Protein AF-A0A101WMV1-F1 (afdb_monomer_lite)

Structure (mmCIF, N/CA/C/O backbone):
data_AF-A0A101WMV1-F1
#
_entry.id   AF-A0A101WMV1-F1
#
loop_
_atom_site.group_PDB
_atom_site.id
_atom_site.type_symbol
_atom_site.label_atom_id
_atom_site.label_alt_id
_atom_site.label_comp_id
_atom_site.label_asym_id
_atom_site.label_entity_id
_atom_site.label_seq_id
_atom_site.pdbx_PDB_ins_code
_atom_site.Cartn_x
_atom_site.Cartn_y
_atom_site.Cartn_z
_atom_site.occupancy
_atom_site.B_iso_or_equiv
_atom_site.auth_seq_id
_atom_site.auth_comp_id
_atom_site.auth_asym_id
_atom_site.auth_atom_id
_atom_site.pdbx_PDB_model_num
ATOM 1 N N . MET A 1 1 ? -52.774 -0.010 10.486 1.00 45.09 1 MET A N 1
ATOM 2 C CA . MET A 1 1 ? -52.275 -1.028 9.534 1.00 45.09 1 MET A CA 1
ATOM 3 C C . MET A 1 1 ? -51.231 -0.374 8.634 1.00 45.09 1 MET A C 1
ATOM 5 O O . MET A 1 1 ? -51.584 0.605 7.989 1.00 45.09 1 MET A O 1
ATOM 9 N N . PRO A 1 2 ? -49.962 -0.818 8.617 1.00 47.19 2 PRO A N 1
ATOM 10 C CA . PRO A 1 2 ? -48.960 -0.244 7.721 1.00 47.19 2 PRO A CA 1
ATOM 11 C C . PRO A 1 2 ? -49.225 -0.700 6.278 1.00 47.19 2 PRO A C 1
ATOM 13 O O . PRO A 1 2 ? -49.372 -1.894 6.010 1.00 47.19 2 PRO A O 1
ATOM 16 N N . SER A 1 3 ? -49.326 0.256 5.355 1.00 52.97 3 SER A N 1
ATOM 17 C CA . SER A 1 3 ? -49.536 0.006 3.930 1.00 52.97 3 SER A CA 1
ATOM 18 C C . SER A 1 3 ? -48.335 -0.742 3.340 1.00 52.97 3 SER A C 1
ATOM 20 O O . SER A 1 3 ? -47.180 -0.354 3.524 1.00 52.97 3 SER A O 1
ATOM 22 N N . LYS A 1 4 ? -48.596 -1.855 2.642 1.00 47.66 4 LYS A N 1
ATOM 23 C CA . LYS A 1 4 ? -47.547 -2.610 1.943 1.00 47.66 4 LYS A CA 1
ATOM 24 C C . LYS A 1 4 ? -46.904 -1.697 0.888 1.00 47.66 4 LYS A C 1
ATOM 26 O O . LYS A 1 4 ? -47.627 -1.170 0.043 1.00 47.66 4 LYS A O 1
ATOM 31 N N . PRO A 1 5 ? -45.573 -1.515 0.891 1.00 52.09 5 PRO A N 1
ATOM 32 C CA . PRO A 1 5 ? -44.914 -0.699 -0.115 1.00 52.09 5 PRO A CA 1
ATOM 33 C C . PRO A 1 5 ? -45.089 -1.338 -1.497 1.00 52.09 5 PRO A C 1
ATOM 35 O O . PRO A 1 5 ? -44.806 -2.521 -1.699 1.00 52.09 5 PRO A O 1
ATOM 38 N N . VAL A 1 6 ? -45.563 -0.535 -2.450 1.00 54.22 6 VAL A N 1
ATOM 39 C CA . VAL A 1 6 ? -45.785 -0.910 -3.850 1.00 54.22 6 VAL A CA 1
ATOM 40 C C . VAL A 1 6 ? -44.442 -1.292 -4.487 1.00 54.22 6 VAL A C 1
ATOM 42 O O . VAL A 1 6 ? -43.660 -0.445 -4.911 1.00 54.22 6 VAL A O 1
ATOM 45 N N . MET A 1 7 ? -44.145 -2.594 -4.534 1.00 50.91 7 MET A N 1
ATOM 46 C CA . MET A 1 7 ? -42.913 -3.154 -5.115 1.00 50.91 7 MET A CA 1
ATOM 47 C C . MET A 1 7 ? -42.942 -3.284 -6.654 1.00 50.91 7 MET A C 1
ATOM 49 O O . MET A 1 7 ? -41.950 -3.717 -7.241 1.00 50.91 7 MET A O 1
ATOM 53 N N . GLY A 1 8 ? -44.044 -2.914 -7.318 1.00 52.69 8 GLY A N 1
ATOM 54 C CA . GLY A 1 8 ? -44.287 -3.207 -8.741 1.00 52.69 8 GLY A CA 1
ATOM 55 C C . GLY A 1 8 ? -43.374 -2.469 -9.729 1.00 52.69 8 GLY A C 1
ATOM 56 O O . GLY A 1 8 ? -42.767 -3.096 -10.594 1.00 52.69 8 GLY A O 1
ATOM 57 N N . ASN A 1 9 ? -43.187 -1.156 -9.569 1.00 55.81 9 ASN A N 1
ATOM 58 C CA . ASN A 1 9 ? -42.537 -0.344 -10.612 1.00 55.81 9 ASN A CA 1
ATOM 59 C C . ASN A 1 9 ? -41.015 -0.523 -10.690 1.00 55.81 9 ASN A C 1
ATOM 61 O O . ASN A 1 9 ? -40.421 -0.346 -11.751 1.00 55.81 9 ASN A O 1
ATOM 65 N N . LYS A 1 10 ? -40.362 -0.937 -9.596 1.00 53.53 10 LYS A N 1
ATOM 66 C CA . LYS A 1 10 ? -38.899 -1.103 -9.581 1.00 53.53 10 LYS A CA 1
ATOM 67 C C . LYS A 1 10 ? -38.428 -2.265 -10.451 1.00 53.53 10 LYS A C 1
ATOM 69 O O . LYS A 1 10 ? -37.385 -2.152 -11.080 1.00 53.53 10 LYS A O 1
ATOM 74 N N . LYS A 1 11 ? -39.182 -3.368 -10.512 1.00 53.91 11 LYS A N 1
ATOM 75 C CA . LYS A 1 11 ? -38.803 -4.525 -11.339 1.00 53.91 11 LYS A CA 1
ATOM 76 C C . LYS A 1 11 ? -38.927 -4.216 -12.830 1.00 53.91 11 LYS A C 1
ATOM 78 O O . LYS A 1 11 ? -38.038 -4.579 -13.587 1.00 53.91 11 LYS A O 1
ATOM 83 N N . ILE A 1 12 ? -39.977 -3.500 -13.228 1.00 59.66 12 ILE A N 1
ATOM 84 C CA . ILE A 1 12 ? -40.229 -3.139 -14.631 1.00 59.66 12 ILE A CA 1
ATOM 85 C C . ILE A 1 12 ? -39.132 -2.205 -15.159 1.00 59.66 12 ILE A C 1
ATOM 87 O O . ILE A 1 12 ? -38.577 -2.455 -16.224 1.00 59.66 12 ILE A O 1
ATOM 91 N N . ILE A 1 13 ? -38.738 -1.196 -14.375 1.00 60.53 13 ILE A N 1
ATOM 92 C CA . ILE A 1 13 ? -37.642 -0.283 -14.739 1.00 60.53 13 ILE A CA 1
ATOM 93 C C . ILE A 1 13 ? -36.317 -1.044 -14.903 1.00 60.53 13 ILE A C 1
ATOM 95 O O . ILE A 1 13 ? -35.573 -0.779 -15.843 1.00 60.53 13 ILE A O 1
ATOM 99 N N . ILE A 1 14 ? -36.043 -2.028 -14.037 1.00 54.09 14 ILE A N 1
ATOM 100 C CA . ILE A 1 14 ? -34.845 -2.874 -14.138 1.00 54.09 14 ILE A CA 1
ATOM 101 C C . ILE A 1 14 ? -34.850 -3.682 -15.444 1.00 54.09 14 ILE A C 1
ATOM 103 O O . ILE A 1 14 ? -33.835 -3.714 -16.133 1.00 54.09 14 ILE A O 1
ATOM 107 N N . TYR A 1 15 ? -35.978 -4.294 -15.815 1.00 55.41 15 TYR A N 1
ATOM 108 C CA . TYR A 1 15 ? -36.079 -5.066 -17.059 1.00 55.41 15 TYR A CA 1
ATOM 109 C C . TYR A 1 15 ? -35.917 -4.197 -18.312 1.00 55.41 15 TYR A C 1
ATOM 111 O O . TYR A 1 15 ? -35.200 -4.590 -19.229 1.00 55.41 15 TYR A O 1
ATOM 119 N N . ILE A 1 16 ? -36.509 -3.000 -18.331 1.00 59.03 16 ILE A N 1
ATOM 120 C CA . ILE A 1 16 ? -36.358 -2.051 -19.446 1.00 59.03 16 ILE A CA 1
ATOM 121 C C . ILE A 1 16 ? -34.890 -1.621 -19.601 1.00 59.03 16 ILE A C 1
ATOM 123 O O . ILE A 1 16 ? -34.370 -1.576 -20.714 1.00 59.03 16 ILE A O 1
ATOM 127 N N . LEU A 1 17 ? -34.193 -1.377 -18.488 1.00 54.09 17 LEU A N 1
ATOM 128 C CA . LEU A 1 17 ? -32.764 -1.062 -18.493 1.00 54.09 17 LEU A CA 1
ATOM 129 C C . LEU A 1 17 ? -31.910 -2.223 -19.014 1.00 54.09 17 LEU A C 1
ATOM 131 O O . LEU A 1 17 ? -31.046 -1.993 -19.854 1.00 54.09 17 LEU A O 1
ATOM 135 N N . TYR A 1 18 ? -32.171 -3.464 -18.589 1.00 55.03 18 TYR A N 1
ATOM 136 C CA . TYR A 1 18 ? -31.467 -4.642 -19.119 1.00 55.03 18 TYR A CA 1
ATOM 137 C C . TYR A 1 18 ? -31.615 -4.774 -20.637 1.00 55.03 18 TYR A C 1
ATOM 139 O O . TYR A 1 18 ? -30.631 -5.057 -21.323 1.00 55.03 18 TYR A O 1
ATOM 147 N N . ILE A 1 19 ? -32.817 -4.535 -21.166 1.00 57.59 19 ILE A N 1
ATOM 148 C CA . ILE A 1 19 ? -33.083 -4.580 -22.608 1.00 57.59 19 ILE A CA 1
ATOM 149 C C . ILE A 1 19 ? -32.301 -3.476 -23.330 1.00 57.59 19 ILE A C 1
ATOM 151 O O . ILE A 1 19 ? -31.592 -3.767 -24.290 1.00 57.59 19 ILE A O 1
ATOM 155 N N . LEU A 1 20 ? -32.343 -2.236 -22.834 1.00 54.56 20 LEU A N 1
ATOM 156 C CA . LEU A 1 20 ? -31.611 -1.111 -23.429 1.00 54.56 20 LEU A CA 1
ATOM 157 C C . LEU A 1 20 ? -30.094 -1.320 -23.427 1.00 54.56 20 LEU A C 1
ATOM 159 O O . LEU A 1 20 ? -29.442 -1.050 -24.429 1.00 54.56 20 LEU A O 1
ATOM 163 N N . ILE A 1 21 ? -29.535 -1.838 -22.332 1.00 56.84 21 ILE A N 1
ATOM 164 C CA . ILE A 1 21 ? -28.104 -2.145 -22.215 1.00 56.84 21 ILE A CA 1
ATOM 165 C C . ILE A 1 21 ? -27.708 -3.254 -23.189 1.00 56.84 21 ILE A C 1
ATOM 167 O O . ILE A 1 21 ? -26.677 -3.152 -23.845 1.00 56.84 21 ILE A O 1
ATOM 171 N N . SER A 1 22 ? -28.537 -4.291 -23.312 1.00 53.09 22 SER A N 1
ATOM 172 C CA . SER A 1 22 ? -28.287 -5.397 -24.242 1.00 53.09 22 SER A CA 1
ATOM 173 C C . SER A 1 22 ? -28.305 -4.914 -25.695 1.00 53.09 22 SER A C 1
ATOM 175 O O . SER A 1 22 ? -27.435 -5.286 -26.477 1.00 53.09 22 SER A O 1
ATOM 177 N N . ILE A 1 23 ? -29.237 -4.018 -26.039 1.00 57.69 23 ILE A N 1
ATOM 178 C CA . ILE A 1 23 ? -29.299 -3.375 -27.359 1.00 57.69 23 ILE A CA 1
ATOM 179 C C . ILE A 1 23 ? -28.061 -2.503 -27.596 1.00 57.69 23 ILE A C 1
ATOM 181 O O . ILE A 1 23 ? -27.445 -2.605 -28.653 1.00 57.69 23 ILE A O 1
ATOM 185 N N . LEU A 1 24 ? -27.643 -1.698 -26.614 1.00 55.44 24 LEU A N 1
ATOM 186 C CA . LEU A 1 24 ? -26.433 -0.874 -26.708 1.00 55.44 24 LEU A CA 1
ATOM 187 C C . LEU A 1 24 ? -25.175 -1.728 -26.902 1.00 55.44 24 LEU A C 1
ATOM 189 O O . LEU A 1 24 ? -24.323 -1.369 -27.704 1.00 55.44 24 LEU A O 1
ATOM 193 N N . ILE A 1 25 ? -25.087 -2.879 -26.231 1.00 53.91 25 ILE A N 1
ATOM 194 C CA . ILE A 1 25 ? -24.000 -3.851 -26.391 1.00 53.91 25 ILE A CA 1
ATOM 195 C C . ILE A 1 25 ? -23.979 -4.442 -27.807 1.00 53.91 25 ILE A C 1
ATOM 197 O O . ILE A 1 25 ? -22.911 -4.568 -28.405 1.00 53.91 25 ILE A O 1
ATOM 201 N N . ILE A 1 26 ? -25.145 -4.792 -28.358 1.00 58.47 26 ILE A N 1
ATOM 202 C CA . ILE A 1 26 ? -25.265 -5.331 -29.720 1.00 58.47 26 ILE A CA 1
ATOM 203 C C . ILE A 1 26 ? -24.870 -4.269 -30.753 1.00 58.47 26 ILE A C 1
ATOM 205 O O . ILE A 1 26 ? -24.041 -4.538 -31.619 1.00 58.47 26 ILE A O 1
ATOM 209 N N . VAL A 1 27 ? -25.401 -3.050 -30.632 1.00 57.12 27 VAL A N 1
ATOM 210 C CA . VAL A 1 27 ? -25.093 -1.935 -31.541 1.00 57.12 27 VAL A CA 1
ATOM 211 C C . VAL A 1 27 ? -23.613 -1.556 -31.456 1.00 57.12 27 VAL A C 1
ATOM 213 O O . VAL A 1 27 ? -22.972 -1.356 -32.482 1.00 57.12 27 VAL A O 1
ATOM 216 N N . PHE A 1 28 ? -23.036 -1.521 -30.255 1.00 56.44 28 PHE A N 1
ATOM 217 C CA . PHE A 1 28 ? -21.622 -1.206 -30.068 1.00 56.44 28 PHE A CA 1
ATOM 218 C C . PHE A 1 28 ? -20.707 -2.277 -30.679 1.00 56.44 28 PHE A C 1
ATOM 220 O O . PHE A 1 28 ? -19.748 -1.929 -31.359 1.00 56.44 28 PHE A O 1
ATOM 227 N N . ASN A 1 29 ? -21.023 -3.569 -30.519 1.00 53.81 29 ASN A N 1
ATOM 228 C CA . ASN A 1 29 ? -20.285 -4.643 -31.194 1.00 53.81 29 ASN A CA 1
ATOM 229 C C . ASN A 1 29 ? -20.382 -4.544 -32.720 1.00 53.81 29 ASN A C 1
ATOM 231 O O . ASN A 1 29 ? -19.381 -4.737 -33.397 1.00 53.81 29 ASN A O 1
ATOM 235 N N . LEU A 1 30 ? -21.551 -4.202 -33.267 1.00 59.44 30 LEU A N 1
ATOM 236 C CA . LEU A 1 30 ? -21.727 -4.046 -34.714 1.00 59.44 30 LEU A CA 1
ATOM 237 C C . LEU A 1 30 ? -20.943 -2.853 -35.284 1.00 59.44 30 LEU A C 1
ATOM 239 O O . LEU A 1 30 ? -20.452 -2.930 -36.405 1.00 59.44 30 LEU A O 1
ATOM 243 N N . VAL A 1 31 ? -20.806 -1.767 -34.519 1.00 56.69 31 VAL A N 1
ATOM 244 C CA . VAL A 1 31 ? -20.131 -0.535 -34.967 1.00 56.69 31 VAL A CA 1
ATOM 245 C C . VAL A 1 31 ? -18.618 -0.572 -34.717 1.00 56.69 31 VAL A C 1
ATOM 247 O O . VAL A 1 31 ? -17.850 -0.035 -35.511 1.00 56.69 31 VAL A O 1
ATOM 250 N N . PHE A 1 32 ? -18.169 -1.219 -33.639 1.00 54.34 32 PHE A N 1
ATOM 251 C CA . PHE A 1 32 ? -16.784 -1.151 -33.162 1.00 54.34 32 PHE A CA 1
ATOM 252 C C . PHE A 1 32 ? -16.019 -2.481 -33.216 1.00 54.34 32 PHE A C 1
ATOM 254 O O . PHE A 1 32 ? -14.898 -2.545 -32.712 1.00 54.34 32 PHE A O 1
ATOM 261 N N . ALA A 1 33 ? -16.561 -3.519 -33.870 1.00 53.91 33 ALA A N 1
ATOM 262 C CA . ALA A 1 33 ? -15.885 -4.809 -34.083 1.00 53.91 33 ALA A CA 1
ATOM 263 C C . ALA A 1 33 ? -14.481 -4.688 -34.710 1.00 53.91 33 ALA A C 1
ATOM 265 O O . ALA A 1 33 ? -13.644 -5.561 -34.505 1.00 53.91 33 ALA A O 1
ATOM 266 N N . ASN A 1 34 ? -14.214 -3.597 -35.435 1.00 57.38 34 ASN A N 1
ATOM 267 C CA . ASN A 1 34 ? -12.942 -3.363 -36.119 1.00 57.38 34 ASN A CA 1
ATOM 268 C C . ASN A 1 34 ? -11.943 -2.508 -35.320 1.00 57.38 34 ASN A C 1
ATOM 270 O O . ASN A 1 34 ? -10.843 -2.263 -35.810 1.00 57.38 34 ASN A O 1
ATOM 274 N N . ILE A 1 35 ? -12.288 -2.035 -34.114 1.00 56.12 35 ILE A N 1
ATOM 275 C CA . ILE A 1 35 ? -11.338 -1.307 -33.262 1.00 56.12 35 ILE A CA 1
ATOM 276 C C . ILE A 1 35 ? -10.563 -2.320 -32.407 1.00 56.12 35 ILE A C 1
ATOM 278 O O . ILE A 1 35 ? -11.184 -3.028 -31.604 1.00 56.12 35 ILE A O 1
ATOM 282 N N . PRO A 1 36 ? -9.218 -2.374 -32.505 1.00 51.41 36 PRO A N 1
ATOM 283 C CA . PRO A 1 36 ? -8.403 -3.152 -31.579 1.00 51.41 36 PRO A CA 1
ATOM 284 C C . PRO A 1 36 ? -8.750 -2.743 -30.141 1.00 51.41 36 PRO A C 1
ATOM 286 O O . PRO A 1 36 ? -8.659 -1.566 -29.798 1.00 51.41 36 PRO A O 1
ATOM 289 N N . ASN A 1 37 ? -9.163 -3.704 -29.307 1.00 55.28 37 ASN A N 1
ATOM 290 C CA . ASN A 1 37 ? -9.632 -3.521 -27.919 1.00 55.28 37 ASN A CA 1
ATOM 291 C C . ASN A 1 37 ? -11.088 -3.037 -27.715 1.00 55.28 37 ASN A C 1
ATOM 293 O O . ASN A 1 37 ? -11.470 -2.747 -26.577 1.00 55.28 37 ASN A O 1
ATOM 297 N N . GLY A 1 38 ? -11.944 -3.010 -28.746 1.00 54.78 38 GLY A N 1
ATOM 298 C CA . GLY A 1 38 ? -13.366 -2.634 -28.609 1.00 54.78 38 GLY A CA 1
ATOM 299 C C . GLY A 1 38 ? -14.151 -3.470 -27.580 1.00 54.78 38 GLY A C 1
ATOM 300 O O . GLY A 1 38 ? -15.033 -2.957 -26.889 1.00 54.78 38 GLY A O 1
ATOM 301 N N . TYR A 1 39 ? -13.761 -4.733 -27.383 1.00 55.31 39 TYR A N 1
ATOM 302 C CA . TYR A 1 39 ? -14.328 -5.634 -26.373 1.00 55.31 39 TYR A CA 1
ATOM 303 C C . TYR A 1 39 ? -14.012 -5.214 -24.926 1.00 55.31 39 TYR A C 1
ATOM 305 O O . TYR A 1 39 ? -14.819 -5.468 -24.034 1.00 55.31 39 TYR A O 1
ATOM 313 N N . ILE A 1 40 ? -12.884 -4.535 -24.673 1.00 53.97 40 ILE A N 1
ATOM 314 C CA . ILE A 1 40 ? -12.537 -4.015 -23.338 1.00 53.97 40 ILE A CA 1
ATOM 315 C C . ILE A 1 40 ? -13.450 -2.838 -22.997 1.00 53.97 40 ILE A C 1
ATOM 317 O O . ILE A 1 40 ? -14.006 -2.785 -21.903 1.00 53.97 40 ILE A O 1
ATOM 321 N N . LEU A 1 41 ? -13.674 -1.932 -23.953 1.00 55.28 41 LEU A N 1
ATOM 322 C CA . LEU A 1 41 ? -14.599 -0.811 -23.792 1.00 55.28 41 LEU A CA 1
ATOM 323 C C . LEU A 1 41 ? -16.044 -1.299 -23.601 1.00 55.28 41 LEU A C 1
ATOM 325 O O . LEU A 1 41 ? -16.762 -0.781 -22.751 1.00 55.28 41 LEU A O 1
ATOM 329 N N . LEU A 1 42 ? -16.447 -2.359 -24.304 1.00 55.69 42 LEU A N 1
ATOM 330 C CA . LEU A 1 42 ? -17.732 -3.026 -24.098 1.00 55.69 42 LEU A CA 1
ATOM 331 C C . LEU A 1 42 ? -17.848 -3.645 -22.695 1.00 55.69 42 LEU A C 1
ATOM 333 O O . LEU A 1 42 ? -18.871 -3.476 -22.032 1.00 55.69 42 LEU A O 1
ATOM 337 N N . LEU A 1 43 ? -16.797 -4.320 -22.213 1.00 53.62 43 LEU A N 1
ATOM 338 C CA . LEU A 1 43 ? -16.747 -4.878 -20.860 1.00 53.62 43 LEU A CA 1
ATOM 339 C C . LEU A 1 43 ? -16.910 -3.756 -19.823 1.00 53.62 43 LEU A C 1
ATOM 341 O O . LEU A 1 43 ? -17.742 -3.857 -18.926 1.00 53.62 43 LEU A O 1
ATOM 345 N N . VAL A 1 44 ? -16.207 -2.639 -20.002 1.00 55.59 44 VAL A N 1
ATOM 346 C CA . VAL A 1 44 ? -16.303 -1.443 -19.152 1.00 55.59 44 VAL A CA 1
ATOM 347 C C . VAL A 1 44 ? -17.709 -0.866 -19.151 1.00 55.59 44 VAL A C 1
ATOM 349 O O . VAL A 1 44 ? -18.281 -0.660 -18.083 1.00 55.59 44 VAL A O 1
ATOM 352 N N . LEU A 1 45 ? -18.289 -0.644 -20.330 1.00 55.66 45 LEU A N 1
ATOM 353 C CA . LEU A 1 45 ? -19.638 -0.106 -20.478 1.00 55.66 45 LEU A CA 1
ATOM 354 C C . LEU A 1 45 ? -20.682 -1.061 -19.893 1.00 55.66 45 LEU A C 1
ATOM 356 O O . LEU A 1 45 ? -21.620 -0.611 -19.242 1.00 55.66 45 LEU A O 1
ATOM 360 N N . SER A 1 46 ? -20.494 -2.375 -20.028 1.00 52.47 46 SER A N 1
ATOM 361 C CA . SER A 1 46 ? -21.363 -3.378 -19.408 1.00 52.47 46 SER A CA 1
ATOM 362 C C . SER A 1 46 ? -21.231 -3.388 -17.878 1.00 52.47 46 SER A C 1
ATOM 364 O O . SER A 1 46 ? -22.244 -3.456 -17.183 1.00 52.47 46 SER A O 1
ATOM 366 N N . PHE A 1 47 ? -20.030 -3.185 -17.323 1.00 51.84 47 PHE A N 1
ATOM 367 C CA . PHE A 1 47 ? -19.832 -2.975 -15.887 1.00 51.84 47 PHE A CA 1
ATOM 368 C C . PHE A 1 47 ? -20.445 -1.655 -15.399 1.00 51.84 47 PHE A C 1
ATOM 370 O O . PHE A 1 47 ? -21.069 -1.657 -14.341 1.00 51.84 47 PHE A O 1
ATOM 377 N N . MET A 1 48 ? -20.351 -0.556 -16.162 1.00 50.88 48 MET A N 1
ATOM 378 C CA . MET A 1 48 ? -21.049 0.713 -15.873 1.00 50.88 48 MET A CA 1
ATOM 379 C C . MET A 1 48 ? -22.569 0.546 -15.899 1.00 50.88 48 MET A C 1
ATOM 381 O O . MET A 1 48 ? -23.293 1.106 -15.080 1.00 50.88 48 MET A O 1
ATOM 385 N N . ALA A 1 49 ? -23.066 -0.243 -16.840 1.00 51.59 49 ALA A N 1
ATOM 386 C CA . ALA A 1 49 ? -24.478 -0.500 -17.027 1.00 51.59 49 ALA A CA 1
ATOM 387 C C . ALA A 1 49 ? -25.055 -1.404 -15.922 1.00 51.59 49 ALA A C 1
ATOM 389 O O . ALA A 1 49 ? -26.133 -1.143 -15.389 1.00 51.59 49 ALA A O 1
ATOM 390 N N . ILE A 1 50 ? -24.298 -2.416 -15.494 1.00 48.09 50 ILE A N 1
ATOM 391 C CA . ILE A 1 50 ? -24.616 -3.239 -14.321 1.00 48.09 50 ILE A CA 1
ATOM 392 C C . ILE A 1 50 ? -24.498 -2.406 -13.032 1.00 48.09 50 ILE A C 1
ATOM 394 O O . ILE A 1 50 ? -25.329 -2.557 -12.132 1.00 48.09 50 ILE A O 1
ATOM 398 N N . ALA A 1 51 ? -23.534 -1.476 -12.958 1.00 45.16 51 ALA A N 1
ATOM 399 C CA . ALA A 1 51 ? -23.399 -0.515 -11.860 1.00 45.16 51 ALA A CA 1
ATOM 400 C C . ALA A 1 51 ? -24.668 0.313 -11.671 1.00 45.16 51 ALA A C 1
ATOM 402 O O . ALA A 1 51 ? -25.168 0.434 -10.556 1.00 45.16 51 ALA A O 1
ATOM 403 N N . LEU A 1 52 ? -25.215 0.833 -12.772 1.00 47.12 52 LEU A N 1
ATOM 404 C CA . LEU A 1 52 ? -26.427 1.649 -12.803 1.00 47.12 52 LEU A CA 1
ATOM 405 C C . LEU A 1 52 ? -27.659 0.947 -12.209 1.00 47.12 52 LEU A C 1
ATOM 407 O O . LEU A 1 52 ? -28.570 1.621 -11.731 1.00 47.12 52 LEU A O 1
ATOM 411 N N . ILE A 1 53 ? -27.686 -0.389 -12.178 1.00 49.03 53 ILE A N 1
ATOM 412 C CA . ILE A 1 53 ? -28.879 -1.163 -11.813 1.00 49.03 53 ILE A CA 1
ATOM 413 C C . ILE A 1 53 ? -28.924 -1.548 -10.322 1.00 49.03 53 ILE A C 1
ATOM 415 O O . ILE A 1 53 ? -30.009 -1.828 -9.802 1.00 49.03 53 ILE A O 1
ATOM 419 N N . ARG A 1 54 ? -27.812 -1.525 -9.566 1.00 46.28 54 ARG A N 1
ATOM 420 C CA . ARG A 1 54 ? -27.831 -1.914 -8.138 1.00 46.28 54 ARG A CA 1
ATOM 421 C C . ARG A 1 54 ? -26.670 -1.323 -7.322 1.00 46.28 54 ARG A C 1
ATOM 423 O O . ARG A 1 54 ? -25.512 -1.618 -7.573 1.00 46.28 54 ARG A O 1
ATOM 430 N N . VAL A 1 55 ? -27.032 -0.660 -6.213 1.00 46.59 55 VAL A N 1
ATOM 431 C CA . VAL A 1 55 ? -26.185 -0.216 -5.075 1.00 46.59 55 VAL A CA 1
ATOM 432 C C . VAL A 1 55 ? -25.553 1.179 -5.225 1.00 46.59 55 VAL A C 1
ATOM 434 O O . VAL A 1 55 ? -24.464 1.355 -5.758 1.00 46.59 55 VAL A O 1
ATOM 437 N N . ARG A 1 56 ? -26.236 2.170 -4.632 1.00 55.69 56 ARG A N 1
ATOM 438 C CA . ARG A 1 56 ? -25.961 3.620 -4.688 1.00 55.69 56 ARG A CA 1
ATOM 439 C C . ARG A 1 56 ? -24.543 4.036 -4.247 1.00 55.69 56 ARG A C 1
ATOM 441 O O . ARG A 1 56 ? -24.041 5.031 -4.753 1.00 55.69 56 ARG A O 1
ATOM 448 N N . ASP A 1 57 ? -23.882 3.251 -3.390 1.00 58.59 57 ASP A N 1
ATOM 449 C CA . ASP A 1 57 ? -22.542 3.574 -2.860 1.00 58.59 57 ASP A CA 1
ATOM 450 C C . ASP A 1 57 ? -21.398 2.860 -3.603 1.00 58.59 57 ASP A C 1
ATOM 452 O O . ASP A 1 57 ? -20.262 3.322 -3.584 1.00 58.59 57 ASP A O 1
ATOM 456 N N . LYS A 1 58 ? -21.692 1.762 -4.317 1.00 57.75 58 LYS A N 1
ATOM 457 C CA . LYS A 1 58 ? -20.726 1.076 -5.203 1.00 57.75 58 LYS A CA 1
ATOM 458 C C . LYS A 1 58 ? -20.722 1.660 -6.623 1.00 57.75 58 LYS A C 1
ATOM 460 O O . LYS A 1 58 ? -19.931 1.248 -7.465 1.00 57.75 58 LYS A O 1
ATOM 465 N N . LEU A 1 59 ? -21.604 2.623 -6.880 1.00 59.44 59 LEU A N 1
ATOM 466 C CA . LEU A 1 59 ? -21.875 3.182 -8.198 1.00 59.44 59 LEU A CA 1
ATOM 467 C C . LEU A 1 59 ? -20.812 4.198 -8.638 1.00 59.44 59 LEU A C 1
ATOM 469 O O . LEU A 1 59 ? -20.300 4.079 -9.746 1.00 59.44 59 LEU A O 1
ATOM 473 N N . SER A 1 60 ? -20.391 5.134 -7.774 1.00 56.41 60 SER A N 1
ATOM 474 C CA . SER A 1 60 ? -19.263 6.034 -8.104 1.00 56.41 60 SER A CA 1
ATOM 475 C C . SER A 1 60 ? -17.959 5.295 -8.295 1.00 56.41 60 SER A C 1
ATOM 477 O O . SER A 1 60 ? -17.133 5.700 -9.104 1.00 56.41 60 SER A O 1
ATOM 479 N N . PHE A 1 61 ? -17.776 4.214 -7.548 1.00 62.16 61 PHE A N 1
ATOM 480 C CA . PHE A 1 61 ? -16.628 3.351 -7.697 1.00 62.16 61 PHE A CA 1
ATOM 481 C C . PHE A 1 61 ? -16.561 2.766 -9.110 1.00 62.16 61 PHE A C 1
ATOM 483 O O . PHE A 1 61 ? -15.532 2.874 -9.770 1.00 62.16 61 PHE A O 1
ATOM 490 N N . LEU A 1 62 ? -17.681 2.229 -9.601 1.00 64.06 62 LEU A N 1
ATOM 491 C CA . LEU A 1 62 ? -17.777 1.693 -10.956 1.00 64.06 62 LEU A CA 1
ATOM 492 C C . LEU A 1 62 ? -17.632 2.792 -12.020 1.00 64.06 62 LEU A C 1
ATOM 494 O O . LEU A 1 62 ? -16.989 2.552 -13.036 1.00 64.06 62 LEU A O 1
ATOM 498 N N . TYR A 1 63 ? -18.123 4.011 -11.767 1.00 64.81 63 TYR A N 1
ATOM 499 C CA . TYR A 1 63 ? -17.851 5.167 -12.633 1.00 64.81 63 TYR A CA 1
ATOM 500 C C . TYR A 1 63 ? -16.370 5.554 -12.671 1.00 64.81 63 TYR A C 1
ATOM 502 O O . TYR A 1 63 ? -15.839 5.803 -13.747 1.00 64.81 63 TYR A O 1
ATOM 510 N N . GLY A 1 64 ? -15.696 5.607 -11.520 1.00 67.75 64 GLY A N 1
ATOM 511 C CA . GLY A 1 64 ? -14.273 5.939 -11.437 1.00 67.75 64 GLY A CA 1
ATOM 512 C C . GLY A 1 64 ? -13.405 4.879 -12.108 1.00 67.75 64 GLY A C 1
ATOM 513 O O . GLY A 1 64 ? -12.496 5.215 -12.860 1.00 67.75 64 GLY A O 1
ATOM 514 N N . LEU A 1 65 ? -13.740 3.604 -11.902 1.00 71.06 65 LEU A N 1
ATOM 515 C CA . LEU A 1 65 ? -13.126 2.477 -12.596 1.00 71.06 65 LEU A CA 1
ATOM 516 C C . LEU A 1 65 ? -13.325 2.585 -14.108 1.00 71.06 65 LEU A C 1
ATOM 518 O O . LEU A 1 65 ? -12.371 2.475 -14.870 1.00 71.06 65 LEU A O 1
ATOM 522 N N . ALA A 1 66 ? -14.551 2.846 -14.549 1.00 69.88 66 ALA A N 1
ATOM 523 C CA . ALA A 1 66 ? -14.830 2.955 -15.966 1.00 69.88 66 ALA A CA 1
ATOM 524 C C . ALA A 1 66 ? -14.129 4.144 -16.619 1.00 69.88 66 ALA A C 1
ATOM 526 O O . ALA A 1 66 ? -13.552 3.990 -17.691 1.00 69.88 66 ALA A O 1
ATOM 527 N N . LEU A 1 67 ? -14.102 5.297 -15.948 1.00 70.50 67 LEU A N 1
ATOM 528 C CA . LEU A 1 67 ? -13.335 6.455 -16.390 1.00 70.50 67 LEU A CA 1
ATOM 529 C C . LEU A 1 67 ? -11.848 6.109 -16.509 1.00 70.50 67 LEU A C 1
ATOM 531 O O . LEU A 1 67 ? -11.246 6.404 -17.532 1.00 70.50 67 LEU A O 1
ATOM 535 N N . LEU A 1 68 ? -11.262 5.447 -15.508 1.00 74.31 68 LEU A N 1
ATOM 536 C CA . LEU A 1 68 ? -9.864 5.010 -15.547 1.00 74.31 68 LEU A CA 1
ATOM 537 C C . LEU A 1 68 ? -9.571 4.091 -16.733 1.00 74.31 68 LEU A C 1
ATOM 539 O O . LEU A 1 68 ? -8.535 4.242 -17.377 1.00 74.31 68 LEU A O 1
ATOM 543 N N . ILE A 1 69 ? -10.481 3.166 -17.043 1.00 77.50 69 ILE A N 1
ATOM 544 C CA . ILE A 1 69 ? -10.302 2.272 -18.186 1.00 77.50 69 ILE A CA 1
ATOM 545 C C . ILE A 1 69 ? -10.453 3.042 -19.500 1.00 77.50 69 ILE A C 1
ATOM 547 O O . ILE A 1 69 ? -9.624 2.862 -20.383 1.00 77.50 69 ILE A O 1
ATOM 551 N N . VAL A 1 70 ? -11.428 3.948 -19.624 1.00 74.56 70 VAL A N 1
ATOM 552 C CA . VAL A 1 70 ? -11.565 4.815 -20.809 1.00 74.56 70 VAL A CA 1
ATOM 553 C C . VAL A 1 70 ? -10.304 5.658 -21.012 1.00 74.56 70 VAL A C 1
ATOM 555 O O . VAL A 1 70 ? -9.749 5.668 -22.106 1.00 74.56 70 VAL A O 1
ATOM 558 N N . LEU A 1 71 ? -9.801 6.308 -19.959 1.00 76.25 71 LEU A N 1
ATOM 559 C CA . LEU A 1 71 ? -8.565 7.092 -20.014 1.00 76.25 71 LEU A CA 1
ATOM 560 C C . LEU A 1 71 ? -7.352 6.227 -20.382 1.00 76.25 71 LEU A C 1
ATOM 562 O O . LEU A 1 71 ? -6.456 6.701 -21.076 1.00 76.25 71 LEU A O 1
ATOM 566 N N . SER A 1 72 ? -7.325 4.966 -19.950 1.00 79.94 72 SER A N 1
ATOM 567 C CA . SER A 1 72 ? -6.276 4.019 -20.329 1.00 79.94 72 SER A CA 1
ATOM 568 C C . SER A 1 72 ? -6.370 3.584 -21.792 1.00 79.94 72 SER A C 1
ATOM 570 O O . SER A 1 72 ? -5.356 3.575 -22.483 1.00 79.94 72 SER A O 1
ATOM 572 N N . VAL A 1 73 ? -7.575 3.297 -22.290 1.00 76.94 73 VAL A N 1
ATOM 573 C CA . VAL A 1 73 ? -7.817 2.914 -23.691 1.00 76.94 73 VAL A CA 1
ATOM 574 C C . VAL A 1 73 ? -7.476 4.059 -24.649 1.00 76.94 73 VAL A C 1
ATOM 576 O O . VAL A 1 73 ? -6.899 3.816 -25.702 1.00 76.94 73 VAL A O 1
ATOM 579 N N . VAL A 1 74 ? -7.765 5.308 -24.269 1.00 77.12 74 VAL A N 1
ATOM 580 C CA . VAL A 1 74 ? -7.393 6.506 -25.049 1.00 77.12 74 VAL A CA 1
ATOM 581 C C . VAL A 1 74 ? -5.888 6.822 -24.938 1.00 77.12 74 VAL A C 1
ATOM 583 O O . VAL A 1 74 ? -5.381 7.690 -25.640 1.00 77.12 74 VAL A O 1
ATOM 586 N N . GLY A 1 75 ? -5.146 6.117 -24.078 1.00 80.06 75 GLY A N 1
ATOM 587 C CA . GLY A 1 75 ? -3.705 6.311 -23.895 1.00 80.06 75 GLY A CA 1
ATOM 588 C C . GLY A 1 75 ? -3.331 7.507 -23.014 1.00 80.06 75 GLY A C 1
ATOM 589 O O . GLY A 1 75 ? -2.158 7.849 -22.928 1.00 80.06 75 GLY A O 1
ATOM 590 N N . ILE A 1 76 ? -4.297 8.128 -22.327 1.00 75.88 76 ILE A N 1
ATOM 591 C CA . ILE A 1 76 ? -4.045 9.229 -21.380 1.00 75.88 76 ILE A CA 1
ATOM 592 C C . ILE A 1 76 ? -3.372 8.698 -20.110 1.00 75.88 76 ILE A C 1
ATOM 594 O O . ILE A 1 76 ? -2.480 9.341 -19.560 1.00 75.88 76 ILE A O 1
ATOM 598 N N . ILE A 1 77 ? -3.803 7.527 -19.631 1.00 82.31 77 ILE A N 1
ATOM 599 C CA . ILE A 1 77 ? -3.200 6.851 -18.478 1.00 82.31 77 ILE A CA 1
ATOM 600 C C . ILE A 1 77 ? -2.520 5.575 -18.955 1.00 82.31 77 ILE A C 1
ATOM 602 O O . ILE A 1 77 ? -3.183 4.614 -19.342 1.00 82.31 77 ILE A O 1
ATOM 606 N N . GLN A 1 78 ? -1.196 5.541 -18.858 1.00 89.06 78 GLN A N 1
ATOM 607 C CA . GLN A 1 78 ? -0.406 4.333 -19.054 1.00 89.06 78 GLN A CA 1
ATOM 608 C C . GLN A 1 78 ? 0.592 4.190 -17.910 1.00 89.06 78 GLN A C 1
ATOM 610 O O . GLN A 1 78 ? 1.265 5.145 -17.522 1.00 89.06 78 GLN A O 1
ATOM 615 N N . PHE A 1 79 ? 0.668 2.987 -17.351 1.00 92.50 79 PHE A N 1
ATOM 616 C CA . PHE A 1 79 ? 1.668 2.618 -16.363 1.00 92.50 79 PHE A CA 1
ATOM 617 C C . PHE A 1 79 ? 2.712 1.729 -17.025 1.00 92.50 79 PHE A C 1
ATOM 619 O O . PHE A 1 79 ? 2.398 0.668 -17.561 1.00 92.50 79 PHE A O 1
ATOM 626 N N . GLU A 1 80 ? 3.969 2.155 -16.963 1.00 93.81 80 GLU A N 1
ATOM 627 C CA . GLU A 1 80 ? 5.071 1.335 -17.444 1.00 93.81 80 GLU A CA 1
ATOM 628 C C . GLU A 1 80 ? 5.288 0.130 -16.515 1.00 93.81 80 GLU A C 1
ATOM 630 O O . GLU A 1 80 ? 5.325 0.268 -15.289 1.00 93.81 80 GLU A O 1
ATOM 635 N N . TYR A 1 81 ? 5.458 -1.062 -17.090 1.00 94.75 81 TYR A N 1
ATOM 636 C CA . TYR A 1 81 ? 5.824 -2.253 -16.329 1.00 94.75 81 TYR A CA 1
ATOM 637 C C . TYR A 1 81 ? 7.158 -2.051 -15.599 1.00 94.75 81 TYR A C 1
ATOM 639 O O . TYR A 1 81 ? 8.047 -1.349 -16.082 1.00 94.75 81 TYR A O 1
ATOM 647 N N . PHE A 1 82 ? 7.335 -2.669 -14.425 1.00 90.94 82 PHE A N 1
ATOM 648 C CA . PHE A 1 82 ? 8.538 -2.431 -13.623 1.00 90.94 82 PHE A CA 1
ATOM 649 C C . PHE A 1 82 ? 9.794 -2.789 -14.414 1.00 90.94 82 PHE A C 1
ATOM 651 O O . PHE A 1 82 ? 9.927 -3.953 -14.780 1.00 90.94 82 PHE A O 1
ATOM 658 N N . PRO A 1 83 ? 10.778 -1.883 -14.563 1.00 91.75 83 PRO A N 1
ATOM 659 C CA . PRO A 1 83 ? 11.986 -2.193 -15.328 1.00 91.75 83 PRO A CA 1
ATOM 660 C C . PRO A 1 83 ? 12.699 -3.456 -14.818 1.00 91.75 83 PRO A C 1
ATOM 662 O O . PRO A 1 83 ? 13.103 -4.317 -15.586 1.00 91.75 83 PRO A O 1
ATOM 665 N N . GLN A 1 84 ? 12.747 -3.629 -13.493 1.00 91.69 84 GLN A N 1
ATOM 666 C CA . GLN A 1 84 ? 13.333 -4.807 -12.837 1.00 91.69 84 GLN A CA 1
ATOM 667 C C . GLN A 1 84 ? 12.549 -6.103 -13.088 1.00 91.69 84 GLN A C 1
ATOM 669 O O . GLN A 1 84 ? 13.144 -7.172 -13.120 1.00 91.69 84 GLN A O 1
ATOM 674 N N . ALA A 1 85 ? 11.223 -6.020 -13.220 1.00 94.50 85 ALA A N 1
ATOM 675 C CA . ALA A 1 85 ? 10.379 -7.169 -13.536 1.00 94.50 85 ALA A CA 1
ATOM 676 C C . ALA A 1 85 ? 10.386 -7.465 -15.041 1.00 94.50 85 ALA A C 1
ATOM 678 O O . ALA A 1 85 ? 10.281 -8.623 -15.427 1.00 94.50 85 ALA A O 1
ATOM 679 N N . ARG A 1 86 ? 10.528 -6.426 -15.877 1.00 95.62 86 ARG A N 1
ATOM 680 C CA . ARG A 1 86 ? 10.605 -6.518 -17.336 1.00 95.62 86 ARG A CA 1
ATOM 681 C C . ARG A 1 86 ? 11.807 -7.352 -17.760 1.00 95.62 86 ARG A C 1
ATOM 683 O O . ARG A 1 86 ? 11.616 -8.300 -18.500 1.00 95.62 86 ARG A O 1
ATOM 690 N N . VAL A 1 87 ? 12.989 -7.090 -17.196 1.00 96.12 87 VAL A N 1
ATOM 691 C CA . VAL A 1 87 ? 14.202 -7.879 -17.490 1.00 96.12 87 VAL A CA 1
ATOM 692 C C . VAL A 1 87 ? 14.000 -9.372 -17.194 1.00 96.12 87 VAL A C 1
ATOM 694 O O . VAL A 1 87 ? 14.443 -10.222 -17.956 1.00 96.12 87 VAL A O 1
ATOM 697 N N . LEU A 1 88 ? 13.305 -9.706 -16.103 1.00 96.44 88 LEU A N 1
ATOM 698 C CA . LEU A 1 88 ? 13.035 -11.101 -15.730 1.00 96.44 88 LEU A CA 1
ATOM 699 C C . LEU A 1 88 ? 11.990 -11.759 -16.638 1.00 96.44 88 LEU A C 1
ATOM 701 O O . LEU A 1 88 ? 12.120 -12.934 -16.968 1.00 96.44 88 LEU A O 1
ATOM 705 N N . TYR A 1 89 ? 10.982 -10.988 -17.048 1.00 96.38 89 TYR A N 1
ATOM 706 C CA . TYR A 1 89 ? 9.982 -11.404 -18.028 1.00 96.38 89 TYR A CA 1
ATOM 707 C C . TYR A 1 89 ? 10.609 -11.663 -19.405 1.00 96.38 89 TYR A C 1
ATOM 709 O O . TYR A 1 89 ? 10.380 -12.716 -19.988 1.00 96.38 89 TYR A O 1
ATOM 717 N N . GLU A 1 90 ? 11.441 -10.743 -19.898 1.00 96.44 90 GLU A N 1
ATOM 718 C CA . GLU A 1 90 ? 12.142 -10.857 -21.185 1.00 96.44 90 GLU A CA 1
ATOM 719 C C . GLU A 1 90 ? 13.143 -12.018 -21.199 1.00 96.44 90 GLU A C 1
ATOM 721 O O . GLU A 1 90 ? 13.336 -12.654 -22.230 1.00 96.44 90 GLU A O 1
ATOM 726 N N . ALA A 1 91 ? 13.727 -12.347 -20.043 1.00 96.81 91 ALA A N 1
ATOM 727 C CA . ALA A 1 91 ? 14.561 -13.533 -19.867 1.00 96.81 91 ALA A CA 1
ATOM 728 C C . ALA A 1 91 ? 13.764 -14.855 -19.836 1.00 96.81 91 ALA A C 1
ATOM 730 O O . ALA A 1 91 ? 14.365 -15.920 -19.714 1.00 96.81 91 ALA A O 1
ATOM 731 N N . GLY A 1 92 ? 12.428 -14.810 -19.906 1.00 96.50 92 GLY A N 1
ATOM 732 C CA . GLY A 1 92 ? 11.568 -15.994 -19.885 1.00 96.50 92 GLY A CA 1
ATOM 733 C C . GLY A 1 92 ? 11.508 -16.706 -18.531 1.00 96.50 92 GLY A C 1
ATOM 734 O O . GLY A 1 92 ? 11.106 -17.864 -18.477 1.00 96.50 92 GLY A O 1
ATOM 735 N N . LEU A 1 93 ? 11.902 -16.040 -17.438 1.00 96.44 93 LEU A N 1
ATOM 736 C CA . LEU A 1 93 ? 11.962 -16.657 -16.113 1.00 96.44 93 LEU A CA 1
ATOM 737 C C . LEU A 1 93 ? 10.582 -16.709 -15.453 1.00 96.44 93 LEU A C 1
ATOM 739 O O . LEU A 1 93 ? 9.818 -15.734 -15.424 1.00 96.44 93 LEU A O 1
ATOM 743 N N . THR A 1 94 ? 10.281 -17.852 -14.847 1.00 95.69 94 THR A N 1
ATOM 744 C CA . THR A 1 94 ? 9.053 -18.055 -14.079 1.00 95.69 94 THR A CA 1
ATOM 745 C C . THR A 1 94 ? 9.214 -17.559 -12.635 1.00 95.69 94 THR A C 1
ATOM 747 O O . THR A 1 94 ? 10.318 -17.559 -12.080 1.00 95.69 94 THR A O 1
ATOM 750 N N . PRO A 1 95 ? 8.120 -17.166 -11.951 1.00 94.00 95 PRO A N 1
ATOM 751 C CA . PRO A 1 95 ? 8.201 -16.782 -10.544 1.00 94.00 95 PRO A CA 1
ATOM 752 C C . PRO A 1 95 ? 8.741 -17.900 -9.646 1.00 94.00 95 PRO A C 1
ATOM 754 O O . PRO A 1 95 ? 9.416 -17.613 -8.661 1.00 94.00 95 PRO A O 1
ATOM 757 N N . TRP A 1 96 ? 8.471 -19.163 -9.988 1.00 93.62 96 TRP A N 1
ATOM 758 C CA . TRP A 1 96 ? 8.940 -20.315 -9.223 1.00 93.62 96 TRP A CA 1
ATOM 759 C C . TRP A 1 96 ? 10.467 -20.444 -9.254 1.00 93.62 96 TRP A C 1
ATOM 761 O O . TRP A 1 96 ? 11.094 -20.513 -8.199 1.00 93.62 96 TRP A O 1
ATOM 771 N N . GLU A 1 97 ? 11.080 -20.380 -10.438 1.00 93.94 97 GLU A N 1
ATOM 772 C CA . GLU A 1 97 ? 12.542 -20.434 -10.597 1.00 93.94 97 GLU A CA 1
ATOM 773 C C . GLU A 1 97 ? 13.239 -19.301 -9.832 1.00 93.94 97 GLU A C 1
ATOM 775 O O . GLU A 1 97 ? 14.265 -19.498 -9.175 1.00 93.94 97 GLU A O 1
ATOM 780 N N . LEU A 1 98 ? 12.645 -18.107 -9.855 1.00 92.38 98 LEU A N 1
ATOM 781 C CA . LEU A 1 98 ? 13.163 -16.934 -9.154 1.00 92.38 98 LEU A CA 1
ATOM 782 C C . LEU A 1 98 ? 13.058 -17.052 -7.630 1.00 92.38 98 LEU A C 1
ATOM 784 O O . LEU A 1 98 ? 13.932 -16.553 -6.918 1.00 92.38 98 LEU A O 1
ATOM 788 N N . LEU A 1 99 ? 11.999 -17.687 -7.121 1.00 88.38 99 LEU A N 1
ATOM 789 C CA . LEU A 1 99 ? 11.852 -17.955 -5.690 1.00 88.38 99 LEU A CA 1
ATOM 790 C C . LEU A 1 99 ? 12.870 -18.994 -5.213 1.00 88.38 99 LEU A C 1
ATOM 792 O O . LEU A 1 99 ? 13.519 -18.770 -4.194 1.00 88.38 99 LEU A O 1
ATOM 796 N N . VAL A 1 100 ? 13.052 -20.088 -5.962 1.00 90.62 100 VAL A N 1
ATOM 797 C CA . VAL A 1 100 ? 14.008 -21.159 -5.621 1.00 90.62 100 VAL A CA 1
ATOM 798 C C . VAL A 1 100 ? 15.451 -20.646 -5.635 1.00 90.62 100 VAL A C 1
ATOM 800 O O . VAL A 1 100 ? 16.244 -20.997 -4.766 1.00 90.62 100 VAL A O 1
ATOM 803 N N . SER A 1 101 ? 15.784 -19.766 -6.579 1.00 89.75 101 SER A N 1
ATOM 804 C CA . SER A 1 101 ? 17.110 -19.137 -6.677 1.00 89.75 101 SER A CA 1
ATOM 805 C C . SER A 1 101 ? 17.330 -17.966 -5.7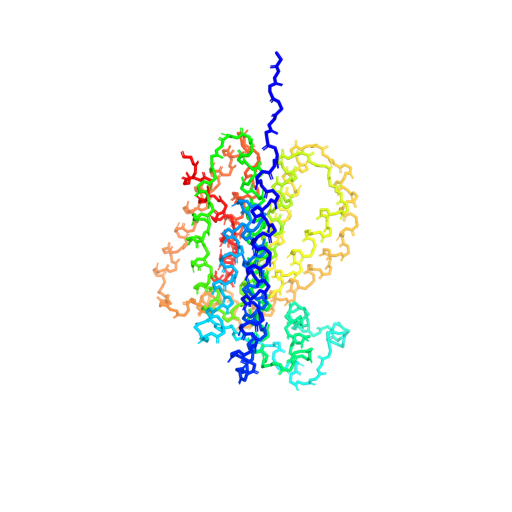09 1.00 89.75 101 SER A C 1
ATOM 807 O O . SER A 1 101 ? 18.399 -17.359 -5.726 1.00 89.75 101 SER A O 1
ATOM 809 N N . PHE A 1 102 ? 16.342 -17.622 -4.871 1.00 84.00 102 PHE A N 1
ATOM 810 C CA . PHE A 1 102 ? 16.378 -16.453 -3.982 1.00 84.00 102 PHE A CA 1
ATOM 811 C C . PHE A 1 102 ? 16.750 -15.147 -4.707 1.00 84.00 102 PHE A C 1
ATOM 813 O O . PHE A 1 102 ? 17.428 -14.275 -4.154 1.00 84.00 102 PHE A O 1
ATOM 820 N N . HIS A 1 103 ? 16.290 -14.980 -5.951 1.00 88.75 103 HIS A N 1
ATOM 821 C CA . HIS A 1 103 ? 16.609 -13.796 -6.740 1.00 88.75 103 HIS A CA 1
ATOM 822 C C . HIS A 1 103 ? 16.096 -12.523 -6.028 1.00 88.75 103 HIS A C 1
ATOM 824 O O . HIS A 1 103 ? 14.939 -12.493 -5.592 1.00 88.75 103 HIS A O 1
ATOM 830 N N . PRO A 1 104 ? 16.879 -11.428 -5.927 1.00 85.94 104 PRO A N 1
ATOM 831 C CA . PRO A 1 104 ? 16.524 -10.246 -5.124 1.00 85.94 104 PRO A CA 1
ATOM 832 C C . PRO A 1 104 ? 15.253 -9.520 -5.588 1.00 85.94 104 PRO A C 1
ATOM 834 O O . PRO A 1 104 ? 14.660 -8.739 -4.840 1.00 85.94 104 PRO A O 1
ATOM 837 N N . HIS A 1 105 ? 14.832 -9.756 -6.830 1.00 90.19 105 HIS A N 1
ATOM 838 C CA . HIS A 1 105 ? 13.625 -9.178 -7.422 1.00 90.19 105 HIS A CA 1
ATOM 839 C C . HIS A 1 105 ? 12.482 -10.186 -7.598 1.00 90.19 105 HIS A C 1
ATOM 841 O O . HIS A 1 105 ? 11.437 -9.806 -8.117 1.00 90.19 105 HIS A O 1
ATOM 847 N N . SER A 1 106 ? 12.645 -11.430 -7.131 1.00 91.19 106 SER A N 1
ATOM 848 C CA . SER A 1 106 ? 11.633 -12.498 -7.225 1.00 91.19 106 SER A CA 1
ATOM 849 C C . SER A 1 106 ? 10.280 -12.068 -6.659 1.00 91.19 106 SER A C 1
ATOM 851 O O . SER A 1 106 ? 9.260 -12.169 -7.333 1.00 91.19 106 SER A O 1
ATOM 853 N N . VAL A 1 107 ? 10.273 -11.495 -5.454 1.00 90.50 107 VAL A N 1
ATOM 854 C CA . VAL A 1 107 ? 9.039 -11.070 -4.781 1.00 90.50 107 VAL A CA 1
ATOM 855 C C . VAL A 1 107 ? 8.349 -9.935 -5.545 1.00 90.50 107 VAL A C 1
ATOM 857 O O . VAL A 1 107 ? 7.134 -9.948 -5.716 1.00 90.50 107 VAL A O 1
ATOM 860 N N . ARG A 1 108 ? 9.118 -8.969 -6.069 1.00 92.25 108 ARG A N 1
ATOM 861 C CA . ARG A 1 108 ? 8.566 -7.870 -6.884 1.00 92.25 108 ARG A CA 1
ATOM 862 C C . ARG A 1 108 ? 7.961 -8.389 -8.180 1.00 92.25 108 ARG A C 1
ATOM 864 O O . ARG A 1 108 ? 6.885 -7.938 -8.556 1.00 92.25 108 ARG A O 1
ATOM 871 N N . TYR A 1 109 ? 8.653 -9.327 -8.824 1.00 95.44 109 TYR A N 1
ATOM 872 C CA . TYR A 1 109 ? 8.177 -9.988 -10.029 1.00 95.44 109 TYR A CA 1
ATOM 873 C C . TYR A 1 109 ? 6.883 -10.747 -9.759 1.00 95.44 109 TYR A C 1
ATOM 875 O O . TYR A 1 109 ? 5.932 -10.592 -10.508 1.00 95.44 109 TYR A O 1
ATOM 883 N N . LEU A 1 110 ? 6.796 -11.476 -8.643 1.00 95.94 110 LEU A N 1
ATOM 884 C CA . LEU A 1 110 ? 5.586 -12.198 -8.257 1.00 95.94 110 LEU A CA 1
ATOM 885 C C . LEU A 1 110 ? 4.391 -11.254 -8.029 1.00 95.94 110 LEU A C 1
ATOM 887 O O . LEU A 1 110 ? 3.286 -11.559 -8.467 1.00 95.94 110 LEU A O 1
ATOM 891 N N . VAL A 1 111 ? 4.605 -10.083 -7.413 1.00 96.25 111 VAL A N 1
ATOM 892 C CA . VAL A 1 111 ? 3.548 -9.066 -7.239 1.00 96.25 111 VAL A CA 1
ATOM 893 C C . VAL A 1 111 ? 3.087 -8.473 -8.577 1.00 96.25 111 VAL A C 1
ATOM 895 O O . VAL A 1 111 ? 1.912 -8.129 -8.712 1.00 96.25 111 VAL A O 1
ATOM 898 N N . SER A 1 112 ? 3.974 -8.339 -9.567 1.00 96.69 112 SER A N 1
ATOM 899 C CA . SER A 1 112 ? 3.636 -7.803 -10.895 1.00 96.69 112 SER A CA 1
ATOM 900 C C . SER A 1 112 ? 3.257 -8.876 -11.922 1.00 96.69 112 SER A C 1
ATOM 902 O O . SER A 1 112 ? 2.748 -8.540 -12.989 1.00 96.69 112 SER A O 1
ATOM 904 N N . TYR A 1 113 ? 3.440 -10.157 -11.595 1.00 97.25 113 TYR A N 1
ATOM 905 C CA . TYR A 1 113 ? 3.186 -11.300 -12.473 1.00 97.25 113 TYR A CA 1
ATOM 906 C C . TYR A 1 113 ? 1.747 -11.407 -13.001 1.00 97.25 113 TYR A C 1
ATOM 908 O O . TYR A 1 113 ? 1.583 -11.841 -14.140 1.00 97.25 113 TYR A O 1
ATOM 916 N N . PRO A 1 114 ? 0.692 -10.961 -12.284 1.00 97.19 114 PRO A N 1
ATOM 917 C CA . PRO A 1 114 ? -0.645 -10.903 -12.870 1.00 97.19 114 PRO A CA 1
ATOM 918 C C . PRO A 1 114 ? -0.711 -10.118 -14.190 1.00 97.19 114 PRO A C 1
ATOM 920 O O . PRO A 1 114 ? -1.495 -10.478 -15.061 1.00 97.19 114 PRO A O 1
ATOM 923 N N . ALA A 1 115 ? 0.138 -9.103 -14.388 1.00 96.88 115 ALA A N 1
ATOM 924 C CA . ALA A 1 115 ? 0.219 -8.391 -15.663 1.00 96.88 115 ALA A CA 1
ATOM 925 C C . ALA A 1 115 ? 0.799 -9.258 -16.791 1.00 96.88 115 ALA A C 1
ATOM 927 O O . ALA A 1 115 ? 0.323 -9.181 -17.917 1.00 96.88 115 ALA A O 1
ATOM 928 N N . VAL A 1 116 ? 1.774 -10.121 -16.487 1.00 97.38 116 VAL A N 1
ATOM 929 C CA . VAL A 1 116 ? 2.328 -11.095 -17.444 1.00 97.38 116 VAL A CA 1
ATOM 930 C C . VAL A 1 116 ? 1.254 -12.101 -17.859 1.00 97.38 116 VAL A C 1
ATOM 932 O O . VAL A 1 116 ? 1.096 -12.388 -19.042 1.00 97.38 116 VAL A O 1
ATOM 935 N N . LEU A 1 117 ? 0.452 -12.579 -16.903 1.00 96.56 117 LEU A N 1
ATOM 936 C CA . LEU A 1 117 ? -0.683 -13.452 -17.207 1.00 96.56 117 LEU A CA 1
ATOM 937 C C . LEU A 1 117 ? -1.690 -12.760 -18.133 1.00 96.56 117 LEU A C 1
ATOM 939 O O . LEU A 1 117 ? -2.099 -13.352 -19.126 1.00 96.56 117 LEU A O 1
ATOM 943 N N . ILE A 1 118 ? -2.051 -11.502 -17.853 1.00 93.00 118 ILE A N 1
ATOM 944 C CA . ILE A 1 118 ? -2.945 -10.711 -18.715 1.00 93.00 118 ILE A CA 1
ATOM 945 C C . ILE A 1 118 ? -2.359 -10.588 -20.131 1.00 93.00 118 ILE A C 1
ATOM 947 O O . ILE A 1 118 ? -3.075 -10.840 -21.096 1.00 93.00 118 ILE A O 1
ATOM 951 N N . THR A 1 119 ? -1.062 -10.296 -20.261 1.00 95.50 119 THR A N 1
ATOM 952 C CA . THR A 1 119 ? -0.369 -10.253 -21.558 1.00 95.50 119 THR A CA 1
ATOM 953 C C . THR A 1 119 ? -0.527 -11.555 -22.336 1.00 95.50 119 THR A C 1
ATOM 955 O O . THR A 1 119 ? -0.910 -11.516 -23.500 1.00 95.50 119 THR A O 1
ATOM 958 N N . HIS A 1 120 ? -0.299 -12.709 -21.705 1.00 94.94 120 HIS A N 1
ATOM 959 C CA . HIS A 1 120 ? -0.424 -14.001 -22.383 1.00 94.94 120 HIS A CA 1
ATOM 960 C C . HIS A 1 120 ? -1.873 -14.370 -22.720 1.00 94.94 120 HIS A C 1
ATOM 962 O O . HIS A 1 120 ? -2.127 -14.888 -23.803 1.00 94.94 120 HIS A O 1
ATOM 968 N N . PHE A 1 121 ? -2.828 -14.102 -21.823 1.00 93.94 121 PHE A N 1
ATOM 969 C CA . PHE A 1 121 ? -4.233 -14.452 -22.048 1.00 93.94 121 PHE A CA 1
ATOM 970 C C . PHE A 1 121 ? -4.908 -13.583 -23.111 1.00 93.94 121 PHE A C 1
ATOM 972 O O . PHE A 1 121 ? -5.751 -14.083 -23.851 1.00 93.94 121 PHE A O 1
ATOM 979 N N . PHE A 1 122 ? -4.563 -12.296 -23.182 1.00 90.75 122 PHE A N 1
ATOM 980 C CA . PHE A 1 122 ? -5.218 -11.335 -24.075 1.00 90.75 122 PHE A CA 1
ATOM 981 C C . PHE A 1 122 ? -4.355 -10.909 -25.267 1.00 90.75 122 PHE A C 1
ATOM 983 O O . PHE A 1 122 ? -4.831 -10.142 -26.101 1.00 90.75 122 PHE A O 1
ATOM 990 N N . ASN A 1 123 ? -3.117 -11.405 -25.365 1.00 92.88 123 ASN A N 1
ATOM 991 C CA . ASN A 1 123 ? -2.141 -11.030 -26.390 1.00 92.88 123 ASN A CA 1
ATOM 992 C C . ASN A 1 123 ? -1.933 -9.503 -26.492 1.00 92.88 123 ASN A C 1
ATOM 994 O O . ASN A 1 123 ? -1.923 -8.923 -27.578 1.00 92.88 123 ASN A O 1
ATOM 998 N N . THR A 1 124 ? -1.822 -8.839 -25.340 1.00 92.94 124 THR A N 1
ATOM 999 C CA . THR A 1 124 ? -1.663 -7.380 -25.216 1.00 92.94 124 THR A CA 1
ATOM 1000 C C . THR A 1 124 ? -0.231 -6.988 -24.857 1.00 92.94 124 THR A C 1
ATOM 1002 O O . THR A 1 124 ? 0.499 -7.771 -24.257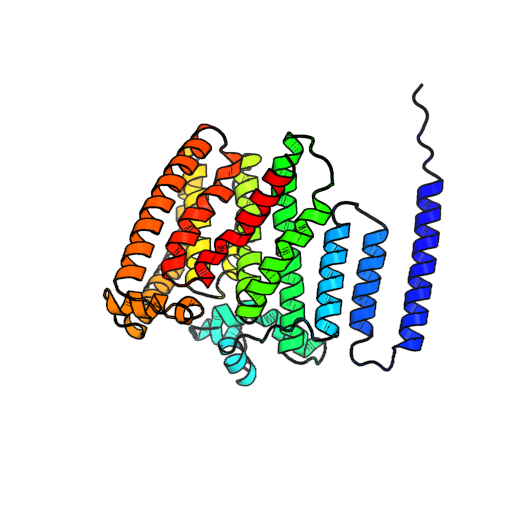 1.00 92.94 124 THR A O 1
ATOM 1005 N N . ASP A 1 125 ? 0.175 -5.749 -25.159 1.00 95.06 125 ASP A N 1
ATOM 1006 C CA . ASP A 1 125 ? 1.464 -5.215 -24.693 1.00 95.06 125 ASP A CA 1
ATOM 1007 C C . ASP A 1 125 ? 1.566 -5.229 -23.154 1.00 95.06 125 ASP A C 1
ATOM 1009 O O . ASP A 1 125 ? 0.592 -4.953 -22.446 1.00 95.06 125 ASP A O 1
ATOM 1013 N N . ILE A 1 126 ? 2.766 -5.492 -22.628 1.00 96.19 126 ILE A N 1
ATOM 1014 C CA . ILE A 1 126 ? 3.008 -5.641 -21.187 1.00 96.19 126 ILE A CA 1
ATOM 1015 C C . ILE A 1 126 ? 2.670 -4.380 -20.382 1.00 96.19 126 ILE A C 1
ATOM 1017 O O . ILE A 1 126 ? 2.184 -4.497 -19.256 1.00 96.19 126 ILE A O 1
ATOM 1021 N N . ASN A 1 127 ? 2.864 -3.178 -20.934 1.00 95.25 127 ASN A N 1
ATOM 1022 C CA . ASN A 1 127 ? 2.506 -1.939 -20.240 1.00 95.25 127 ASN A CA 1
ATOM 1023 C C . ASN A 1 127 ? 0.990 -1.751 -20.196 1.00 95.25 127 ASN A C 1
ATOM 1025 O O . ASN A 1 127 ? 0.447 -1.323 -19.178 1.00 95.25 127 ASN A O 1
ATOM 1029 N N . SER A 1 128 ? 0.289 -2.130 -21.266 1.00 92.31 128 SER A N 1
ATOM 1030 C CA . SER A 1 128 ? -1.179 -2.112 -21.293 1.00 92.31 128 SER A CA 1
ATOM 1031 C C . SER A 1 128 ? -1.750 -3.094 -20.266 1.00 92.31 128 SER A C 1
ATOM 1033 O O . SER A 1 128 ? -2.557 -2.709 -19.419 1.00 92.31 128 SER A O 1
ATOM 1035 N N . SER A 1 129 ? -1.243 -4.329 -20.244 1.00 93.50 129 SER A N 1
ATOM 1036 C CA . SER A 1 129 ? -1.613 -5.347 -19.255 1.00 93.50 129 SER A CA 1
ATOM 1037 C C . SER A 1 129 ? -1.334 -4.903 -17.818 1.00 93.50 129 SER A C 1
ATOM 1039 O O . SER A 1 129 ? -2.170 -5.080 -16.928 1.00 93.50 129 SER A O 1
ATOM 1041 N N . TYR A 1 130 ? -0.172 -4.285 -17.581 1.00 95.25 130 TYR A N 1
ATOM 1042 C CA . TYR A 1 130 ? 0.179 -3.734 -16.274 1.00 95.25 130 TYR A CA 1
ATOM 1043 C C . TYR A 1 130 ? -0.731 -2.570 -15.884 1.00 95.25 130 TYR A C 1
ATOM 1045 O O . TYR A 1 130 ? -1.151 -2.474 -14.731 1.00 95.25 130 TYR A O 1
ATOM 1053 N N . THR A 1 131 ? -1.122 -1.741 -16.850 1.00 92.88 131 THR A N 1
ATOM 1054 C CA . THR A 1 131 ? -2.077 -0.657 -16.626 1.00 92.88 131 THR A CA 1
ATOM 1055 C C . THR A 1 131 ? -3.429 -1.196 -16.171 1.00 92.88 131 THR A C 1
ATOM 1057 O O . THR A 1 131 ? -3.963 -0.736 -15.159 1.00 92.88 131 THR A O 1
ATOM 1060 N N . TYR A 1 132 ? -3.950 -2.231 -16.834 1.00 88.44 132 TYR A N 1
ATOM 1061 C CA . TYR A 1 132 ? -5.193 -2.893 -16.429 1.00 88.44 132 TYR A CA 1
ATOM 1062 C C . TYR A 1 132 ? -5.089 -3.516 -15.034 1.00 88.44 132 TYR A C 1
ATOM 1064 O O . TYR A 1 132 ? -5.990 -3.348 -14.209 1.00 88.44 132 TYR A O 1
ATOM 1072 N N . TYR A 1 133 ? -3.965 -4.164 -14.726 1.00 92.75 133 TYR A N 1
ATOM 1073 C CA . TYR A 1 133 ? -3.703 -4.693 -13.390 1.00 92.75 133 TYR A CA 1
ATOM 1074 C C . TYR A 1 133 ? -3.697 -3.591 -12.315 1.00 92.75 133 TYR A C 1
ATOM 1076 O O . TYR A 1 133 ? -4.361 -3.723 -11.283 1.00 92.75 133 TYR A O 1
ATOM 1084 N N . CYS A 1 134 ? -3.022 -2.466 -12.563 1.00 92.44 134 CYS A N 1
ATOM 1085 C CA . CYS A 1 134 ? -3.032 -1.312 -11.666 1.00 92.44 134 CYS A CA 1
ATOM 1086 C C . CYS A 1 134 ? -4.444 -0.757 -11.455 1.00 92.44 134 CYS A C 1
ATOM 1088 O O . CYS A 1 134 ? -4.816 -0.437 -10.328 1.00 92.44 134 CYS A O 1
ATOM 1090 N N . ILE A 1 135 ? -5.261 -0.678 -12.504 1.00 86.31 135 ILE A N 1
ATOM 1091 C CA . ILE A 1 135 ? -6.650 -0.227 -12.392 1.00 86.31 135 ILE A CA 1
ATOM 1092 C C . ILE A 1 135 ? -7.456 -1.144 -11.452 1.00 86.31 135 ILE A C 1
ATOM 1094 O O . ILE A 1 135 ? -8.198 -0.650 -10.597 1.00 86.31 135 ILE A O 1
ATOM 1098 N N . ILE A 1 136 ? -7.271 -2.466 -11.534 1.00 84.88 136 ILE A N 1
ATOM 1099 C CA . ILE A 1 136 ? -7.899 -3.434 -10.616 1.00 84.88 136 ILE A CA 1
ATOM 1100 C C . ILE A 1 136 ? -7.419 -3.216 -9.172 1.00 84.88 136 ILE A C 1
ATOM 1102 O O . ILE A 1 136 ? -8.217 -3.227 -8.235 1.00 84.88 136 ILE A O 1
ATOM 1106 N N . LEU A 1 137 ? -6.127 -2.977 -8.961 1.00 89.81 137 LEU A N 1
ATOM 1107 C CA . LEU A 1 137 ? -5.578 -2.731 -7.626 1.00 89.81 137 LEU A CA 1
ATOM 1108 C C . LEU A 1 137 ? -6.043 -1.398 -7.020 1.00 89.81 137 LEU A C 1
ATOM 1110 O O . LEU A 1 137 ? -6.415 -1.363 -5.846 1.00 89.81 137 LEU A O 1
ATOM 1114 N N . LEU A 1 138 ? -6.095 -0.318 -7.808 1.00 85.81 138 LEU A N 1
ATOM 1115 C CA . LEU A 1 138 ? -6.708 0.955 -7.401 1.00 85.81 138 LEU A CA 1
ATOM 1116 C C . LEU A 1 138 ? -8.171 0.750 -7.006 1.00 85.81 138 LEU A C 1
ATOM 1118 O O . LEU A 1 138 ? -8.656 1.334 -6.037 1.00 85.81 138 LEU A O 1
ATOM 1122 N N . SER A 1 139 ? -8.858 -0.128 -7.730 1.00 81.38 139 SER A N 1
ATOM 1123 C CA . SER A 1 139 ? -10.240 -0.486 -7.454 1.00 81.38 139 SER A CA 1
ATOM 1124 C C . SER A 1 139 ? -10.369 -1.178 -6.088 1.00 81.38 139 SER A C 1
ATOM 1126 O O . SER A 1 139 ? -11.121 -0.747 -5.213 1.00 81.38 139 SER A O 1
ATOM 1128 N N . ILE A 1 140 ? -9.550 -2.195 -5.834 1.00 84.81 140 ILE A N 1
ATOM 1129 C CA . ILE A 1 140 ? -9.485 -2.864 -4.528 1.00 84.81 140 ILE A CA 1
ATOM 1130 C C . ILE A 1 140 ? -9.173 -1.862 -3.407 1.00 84.81 140 ILE A C 1
ATOM 1132 O O . ILE A 1 140 ? -9.825 -1.877 -2.360 1.00 84.81 140 ILE A O 1
ATOM 1136 N N . MET A 1 141 ? -8.216 -0.962 -3.636 1.00 89.81 141 MET A N 1
ATOM 1137 C CA . MET A 1 141 ? -7.835 0.066 -2.674 1.00 89.81 141 MET A CA 1
ATOM 1138 C C . MET A 1 141 ? -9.017 0.959 -2.289 1.00 89.81 141 MET A C 1
ATOM 1140 O O . MET A 1 141 ? -9.293 1.145 -1.103 1.00 89.81 141 MET A O 1
ATOM 1144 N N . MET A 1 142 ? -9.752 1.473 -3.278 1.00 82.12 142 MET A N 1
ATOM 1145 C CA . MET A 1 142 ? -10.900 2.345 -3.031 1.00 82.12 142 MET A CA 1
ATOM 1146 C C . MET A 1 142 ? -12.048 1.620 -2.329 1.00 82.12 142 MET A C 1
ATOM 1148 O O . MET A 1 142 ? -12.682 2.206 -1.452 1.00 82.12 142 MET A O 1
ATOM 1152 N N . MET A 1 143 ? -12.291 0.345 -2.648 1.00 82.94 143 MET A N 1
ATOM 1153 C CA . MET A 1 143 ? -13.273 -0.466 -1.919 1.00 82.94 143 MET A CA 1
ATOM 1154 C C . MET A 1 143 ? -12.900 -0.599 -0.440 1.00 82.94 143 MET A C 1
ATOM 1156 O O . MET A 1 143 ? -13.754 -0.415 0.425 1.00 82.94 143 MET A O 1
ATOM 1160 N N . ASN A 1 144 ? -11.627 -0.861 -0.135 1.00 89.81 144 ASN A N 1
ATOM 1161 C CA . ASN A 1 144 ? -11.169 -0.982 1.248 1.00 89.81 144 ASN A CA 1
ATOM 1162 C C . ASN A 1 144 ? -11.250 0.349 2.005 1.00 89.81 144 ASN A C 1
ATOM 1164 O O . ASN A 1 144 ? -11.713 0.373 3.143 1.00 89.81 144 ASN A O 1
ATOM 1168 N N . VAL A 1 145 ? -10.858 1.456 1.369 1.00 88.75 145 VAL A N 1
ATOM 1169 C CA . VAL A 1 145 ? -11.004 2.810 1.927 1.00 88.75 145 VAL A CA 1
ATOM 1170 C C . VAL A 1 145 ? -12.470 3.110 2.239 1.00 88.75 145 VAL A C 1
ATOM 1172 O O . VAL A 1 145 ? -12.788 3.547 3.344 1.00 88.75 145 VAL A O 1
ATOM 1175 N N . GLN A 1 146 ? -13.381 2.831 1.304 1.00 82.69 146 GLN A N 1
ATOM 1176 C CA . GLN A 1 146 ? -14.812 3.042 1.512 1.00 82.69 146 GLN A CA 1
ATOM 1177 C C . GLN A 1 146 ? -15.355 2.170 2.649 1.00 82.69 146 GLN A C 1
ATOM 1179 O O . GLN A 1 146 ? -16.142 2.654 3.461 1.00 82.69 146 GLN A O 1
ATOM 1184 N N . ASP A 1 147 ? -14.924 0.911 2.745 1.00 86.88 147 ASP A N 1
ATOM 1185 C CA . ASP A 1 147 ? -15.309 0.011 3.835 1.00 86.88 147 ASP A CA 1
ATOM 1186 C C . ASP A 1 147 ? -14.856 0.548 5.200 1.00 86.88 147 ASP A C 1
ATOM 1188 O O . ASP A 1 147 ? -15.639 0.526 6.150 1.00 86.88 147 ASP A O 1
ATOM 1192 N N . VAL A 1 148 ? -13.634 1.084 5.301 1.00 90.81 148 VAL A N 1
ATOM 1193 C CA . VAL A 1 148 ? -13.126 1.731 6.525 1.00 90.81 148 VAL A CA 1
ATOM 1194 C C . VAL A 1 148 ? -13.971 2.946 6.892 1.00 90.81 148 VAL A C 1
ATOM 1196 O O . VAL A 1 148 ? -14.378 3.109 8.043 1.00 90.81 148 VAL A O 1
ATOM 1199 N N . VAL A 1 149 ? -14.271 3.800 5.914 1.00 86.50 149 VAL A N 1
ATOM 1200 C CA . VAL A 1 149 ? -15.081 4.996 6.148 1.00 86.50 149 VAL A CA 1
ATOM 1201 C C . VAL A 1 149 ? -16.499 4.619 6.578 1.00 86.50 149 VAL A C 1
ATOM 1203 O O . VAL A 1 149 ? -17.012 5.178 7.545 1.00 86.50 149 VAL A O 1
ATOM 1206 N N . ASN A 1 150 ? -17.121 3.644 5.914 1.00 83.56 150 ASN A N 1
ATOM 1207 C CA . ASN A 1 150 ? -18.448 3.142 6.263 1.00 83.56 150 ASN A CA 1
ATOM 1208 C C . ASN A 1 150 ? -18.474 2.526 7.662 1.00 83.56 150 ASN A C 1
ATOM 1210 O O . ASN A 1 150 ? -19.428 2.746 8.406 1.00 83.56 150 ASN A O 1
ATOM 1214 N N . LEU A 1 151 ? -17.424 1.790 8.034 1.00 87.75 151 LEU A N 1
ATOM 1215 C CA . LEU A 1 151 ? -17.278 1.212 9.364 1.00 87.75 151 LEU A CA 1
ATOM 1216 C C . LEU A 1 151 ? -17.298 2.299 10.446 1.00 87.75 151 LEU A C 1
ATOM 1218 O O . LEU A 1 151 ? -18.038 2.172 11.415 1.00 87.75 151 LEU A O 1
ATOM 1222 N N . ILE A 1 152 ? -16.553 3.388 10.242 1.00 86.25 152 ILE A N 1
ATOM 1223 C CA . ILE A 1 152 ? -16.471 4.504 11.195 1.00 86.25 152 ILE A CA 1
ATOM 1224 C C . ILE A 1 152 ? -17.745 5.373 11.174 1.00 86.25 152 ILE A C 1
ATOM 1226 O O . ILE A 1 152 ? -18.161 5.889 12.210 1.00 86.25 152 ILE A O 1
ATOM 1230 N N . LYS A 1 153 ? -18.387 5.554 10.010 1.00 79.75 153 LYS A N 1
ATOM 1231 C CA . LYS A 1 153 ? -19.570 6.425 9.849 1.00 79.75 153 LYS A CA 1
ATOM 1232 C C . LYS A 1 153 ? -20.899 5.787 10.203 1.00 79.75 153 LYS A C 1
ATOM 1234 O O . LYS A 1 153 ? -21.815 6.532 10.540 1.00 79.75 153 LYS A O 1
ATOM 1239 N N . LYS A 1 154 ? -21.036 4.459 10.133 1.00 68.19 154 LYS A N 1
ATOM 1240 C CA . LYS A 1 154 ? -22.283 3.771 10.514 1.00 68.19 154 LYS A CA 1
ATOM 1241 C C . LYS A 1 154 ? -22.713 4.117 11.947 1.00 68.19 154 LYS A C 1
ATOM 1243 O O . LYS A 1 154 ? -23.900 4.104 12.239 1.00 68.19 154 LYS A O 1
ATOM 1248 N N . ASP A 1 155 ? -21.761 4.504 12.788 1.00 60.62 155 ASP A N 1
ATOM 1249 C CA . ASP A 1 155 ? -21.981 4.987 14.153 1.00 60.62 155 ASP A CA 1
ATOM 1250 C C . ASP A 1 155 ? -22.505 6.438 14.236 1.00 60.62 155 ASP A C 1
ATOM 1252 O O . ASP A 1 155 ? -23.057 6.847 15.249 1.00 60.62 155 ASP A O 1
ATOM 1256 N N . LYS A 1 156 ? -22.354 7.237 13.170 1.00 63.62 156 LYS A N 1
ATOM 1257 C CA . LYS A 1 156 ? -22.599 8.692 13.167 1.00 63.62 156 LYS A CA 1
ATOM 1258 C C . LYS A 1 156 ? -23.792 9.163 12.323 1.00 63.62 156 LYS A C 1
ATOM 1260 O O . LYS A 1 156 ? -24.061 10.357 12.301 1.00 63.62 156 LYS A O 1
ATOM 1265 N N . GLY A 1 157 ? -24.492 8.277 11.605 1.00 57.06 157 GLY A N 1
ATOM 1266 C CA . GLY A 1 157 ? -25.704 8.641 10.842 1.00 57.06 157 GLY A CA 1
ATOM 1267 C C . GLY A 1 157 ? -25.488 9.601 9.653 1.00 57.06 157 GLY A C 1
ATOM 1268 O O . GLY A 1 157 ? -26.411 10.305 9.255 1.00 57.06 157 GLY A O 1
ATOM 1269 N N . ILE A 1 158 ? -24.278 9.651 9.088 1.00 57.16 158 ILE A N 1
ATOM 1270 C CA . ILE A 1 158 ? -23.871 10.621 8.051 1.00 57.16 158 ILE A CA 1
ATOM 1271 C C . ILE A 1 158 ? -24.299 10.170 6.635 1.00 57.16 158 ILE A C 1
ATOM 1273 O O . ILE A 1 158 ? -24.158 8.997 6.291 1.00 57.16 158 ILE A O 1
ATOM 1277 N N . SER A 1 159 ? -24.777 11.108 5.799 1.00 54.72 159 SER A N 1
ATOM 1278 C CA . SER A 1 159 ? -25.384 10.858 4.472 1.00 54.72 159 SER A CA 1
ATOM 1279 C C . SER A 1 159 ? -24.400 10.569 3.310 1.00 54.72 159 SER A C 1
ATOM 1281 O O . SER A 1 159 ? -23.204 10.866 3.368 1.00 54.72 159 SER A O 1
ATOM 1283 N N . ASN A 1 160 ? -24.941 10.019 2.209 1.00 55.72 160 ASN A N 1
ATOM 1284 C CA . ASN A 1 160 ? -24.248 9.442 1.039 1.00 55.72 160 ASN A CA 1
ATOM 1285 C C . ASN A 1 160 ? -23.492 10.432 0.113 1.00 55.72 160 ASN A C 1
ATOM 1287 O O . ASN A 1 160 ? -23.034 10.031 -0.957 1.00 55.72 160 ASN A O 1
ATOM 1291 N N . ALA A 1 161 ? -23.284 11.700 0.490 1.00 54.88 161 ALA A N 1
ATOM 1292 C CA . ALA A 1 161 ? -22.521 12.678 -0.314 1.00 54.88 161 ALA A CA 1
ATOM 1293 C C . ALA A 1 161 ? -21.012 12.344 -0.468 1.00 54.88 161 ALA A C 1
ATOM 1295 O O . ALA A 1 161 ? -20.261 13.065 -1.126 1.00 54.88 161 ALA A O 1
ATOM 1296 N N . LEU A 1 162 ? -20.546 11.241 0.127 1.00 54.53 162 LEU A N 1
ATOM 1297 C CA . LEU A 1 162 ? -19.150 10.788 0.115 1.00 54.53 162 LEU A CA 1
ATOM 1298 C C . LEU A 1 162 ? -18.669 10.253 -1.225 1.00 54.53 162 LEU A C 1
ATOM 1300 O O . LEU A 1 162 ? -17.485 10.316 -1.532 1.00 54.53 162 LEU A O 1
ATOM 1304 N N . VAL A 1 163 ? -19.604 9.727 -1.996 1.00 53.34 163 VAL A N 1
ATOM 1305 C CA . VAL A 1 163 ? -19.403 9.034 -3.266 1.00 53.34 163 VAL A CA 1
ATOM 1306 C C . VAL A 1 163 ? -18.699 9.938 -4.290 1.00 53.34 163 VAL A C 1
ATOM 1308 O O . VAL A 1 163 ? -17.745 9.492 -4.922 1.00 53.34 163 VAL A O 1
ATOM 1311 N N . LEU A 1 164 ? -19.077 11.221 -4.376 1.00 53.69 164 LEU A N 1
ATOM 1312 C CA . LEU A 1 164 ? -18.405 12.220 -5.226 1.00 53.69 164 LEU A CA 1
ATOM 1313 C C . LEU A 1 164 ? -17.048 12.667 -4.650 1.00 53.69 164 LEU A C 1
ATOM 1315 O O . LEU A 1 164 ? -16.101 12.935 -5.383 1.00 53.69 164 LEU A O 1
ATOM 1319 N N . ARG A 1 165 ? -16.943 12.734 -3.320 1.00 59.06 165 ARG A N 1
ATOM 1320 C CA . ARG A 1 165 ? -15.752 13.225 -2.605 1.00 59.06 165 ARG A CA 1
ATOM 1321 C C . ARG A 1 165 ? -14.606 12.211 -2.644 1.00 59.06 165 ARG A C 1
ATOM 1323 O O . ARG A 1 165 ? -13.448 12.602 -2.744 1.00 59.06 165 ARG A O 1
ATOM 1330 N N . GLY A 1 166 ? -14.931 10.915 -2.656 1.00 57.38 166 GLY A N 1
ATOM 1331 C CA . GLY A 1 166 ? -13.979 9.828 -2.895 1.00 57.38 166 GLY A CA 1
ATOM 1332 C C . GLY A 1 166 ? -13.299 9.932 -4.258 1.00 57.38 166 GLY A C 1
ATOM 1333 O O . GLY A 1 166 ? -12.106 9.668 -4.352 1.00 57.38 166 GLY A O 1
ATOM 1334 N N . MET A 1 167 ? -14.016 10.395 -5.290 1.00 55.41 167 MET A N 1
ATOM 1335 C CA . MET A 1 167 ? -13.463 10.561 -6.642 1.00 55.41 167 MET A CA 1
ATOM 1336 C C . MET A 1 167 ? -12.418 11.684 -6.712 1.00 55.41 167 MET A C 1
ATOM 1338 O O . MET A 1 167 ? -11.408 11.527 -7.392 1.00 55.41 167 MET A O 1
ATOM 1342 N N . VAL A 1 168 ? -12.590 12.769 -5.946 1.00 59.16 168 VAL A N 1
ATOM 1343 C CA . VAL A 1 168 ? -11.575 13.835 -5.829 1.00 59.16 168 VAL A CA 1
ATOM 1344 C C . VAL A 1 168 ? -10.305 13.314 -5.148 1.00 59.16 168 VAL A C 1
ATOM 1346 O O . VAL A 1 168 ? -9.203 13.659 -5.560 1.00 59.16 168 VAL A O 1
ATOM 1349 N N . GLY A 1 169 ? -10.444 12.424 -4.159 1.00 61.44 169 GLY A N 1
ATOM 1350 C CA . GLY A 1 169 ? -9.307 11.778 -3.493 1.00 61.44 169 GLY A CA 1
ATOM 1351 C C . GLY A 1 169 ? -8.509 10.819 -4.386 1.00 61.44 169 GLY A C 1
ATOM 1352 O O . GLY A 1 169 ? -7.329 10.602 -4.124 1.00 61.44 169 GLY A O 1
ATOM 1353 N N . ILE A 1 170 ? -9.113 10.281 -5.454 1.00 64.81 170 ILE A N 1
ATOM 1354 C CA . ILE A 1 170 ? -8.446 9.380 -6.411 1.00 64.81 170 ILE A CA 1
ATOM 1355 C C . ILE A 1 170 ? -7.464 10.140 -7.314 1.00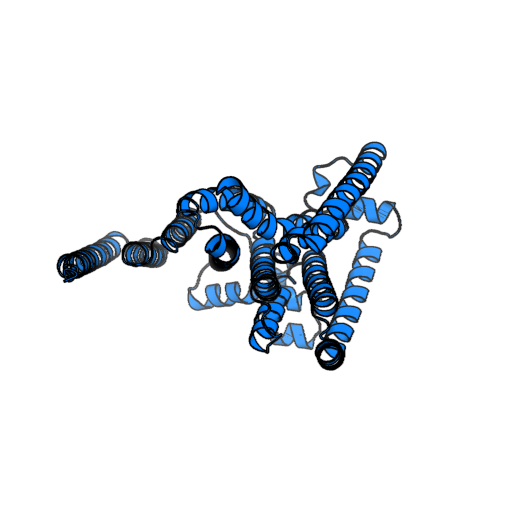 64.81 170 ILE A C 1
ATOM 1357 O O . ILE A 1 170 ? -6.417 9.595 -7.660 1.00 64.81 170 ILE A O 1
ATOM 1361 N N . LEU A 1 171 ? -7.763 11.389 -7.686 1.00 64.69 171 LEU A N 1
ATOM 1362 C CA . LEU A 1 171 ? -6.934 12.163 -8.621 1.00 64.69 171 LEU A CA 1
ATOM 1363 C C . LEU A 1 171 ? -5.476 12.320 -8.144 1.00 64.69 171 LEU A C 1
ATOM 1365 O O . LEU A 1 171 ? -4.578 11.982 -8.917 1.00 64.69 171 LEU A O 1
ATOM 1369 N N . PRO A 1 172 ? -5.199 12.713 -6.882 1.00 67.69 172 PRO A N 1
ATOM 1370 C CA . PRO A 1 172 ? -3.839 12.711 -6.348 1.00 67.69 172 PRO A CA 1
ATOM 1371 C C . PRO A 1 172 ? -3.161 11.342 -6.423 1.00 67.69 172 PRO A C 1
ATOM 1373 O O . PRO A 1 172 ? -1.969 11.270 -6.688 1.00 67.69 172 PRO A O 1
ATOM 1376 N N . ILE A 1 173 ? -3.898 10.247 -6.223 1.00 72.56 173 ILE A N 1
ATOM 1377 C CA . ILE A 1 173 ? -3.332 8.892 -6.260 1.00 72.56 173 ILE A CA 1
ATOM 1378 C C . ILE A 1 173 ? -2.924 8.519 -7.676 1.00 72.56 173 ILE A C 1
ATOM 1380 O O . ILE A 1 173 ? -1.845 7.960 -7.855 1.00 72.56 173 ILE A O 1
ATOM 1384 N N . ILE A 1 174 ? -3.765 8.819 -8.670 1.00 71.25 174 ILE A N 1
ATOM 1385 C CA . ILE A 1 174 ? -3.452 8.581 -10.082 1.00 71.25 174 ILE A CA 1
ATOM 1386 C C . ILE A 1 174 ? -2.203 9.374 -10.456 1.00 71.25 174 ILE A C 1
ATOM 1388 O O . ILE A 1 174 ? -1.263 8.782 -10.975 1.00 71.25 174 ILE A O 1
ATOM 1392 N N . LEU A 1 175 ? -2.164 10.668 -10.118 1.00 71.19 175 LEU A N 1
ATOM 1393 C CA . LEU A 1 175 ? -1.024 11.546 -10.394 1.00 71.19 175 LEU A CA 1
ATOM 1394 C C . LEU A 1 175 ? 0.262 11.046 -9.718 1.00 71.19 175 LEU A C 1
ATOM 1396 O O . LEU A 1 175 ? 1.303 10.933 -10.354 1.00 71.19 175 LEU A O 1
ATOM 1400 N N . LEU A 1 176 ? 0.205 10.687 -8.435 1.00 74.00 176 LEU A N 1
ATOM 1401 C CA . LEU A 1 176 ? 1.367 10.155 -7.715 1.00 74.00 176 LEU A CA 1
ATOM 1402 C C . LEU A 1 176 ? 1.807 8.790 -8.256 1.00 74.00 176 LEU A C 1
ATOM 1404 O O . LEU A 1 176 ? 2.998 8.490 -8.307 1.00 74.00 176 LEU A O 1
ATOM 1408 N N . SER A 1 177 ? 0.853 7.959 -8.674 1.00 77.75 177 SER A N 1
ATOM 1409 C CA . SER A 1 177 ? 1.131 6.641 -9.239 1.00 77.75 177 SER A CA 1
ATOM 1410 C C . SER A 1 177 ? 1.743 6.740 -10.631 1.00 77.75 177 SER A C 1
ATOM 1412 O O . SER A 1 177 ? 2.654 5.973 -10.936 1.00 77.75 177 SER A O 1
ATOM 1414 N N . SER A 1 178 ? 1.295 7.684 -11.465 1.00 75.44 178 SER A N 1
ATOM 1415 C CA . SER A 1 178 ? 1.850 7.892 -12.806 1.00 75.44 178 SER A CA 1
ATOM 1416 C C . SER A 1 178 ? 3.289 8.397 -12.742 1.00 75.44 178 SER A C 1
ATOM 1418 O O . SER A 1 178 ? 4.114 7.956 -13.532 1.00 75.44 178 SER A O 1
ATOM 1420 N N . LEU A 1 179 ? 3.634 9.212 -11.737 1.00 75.25 179 LEU A N 1
ATOM 1421 C CA . LEU A 1 179 ? 5.015 9.656 -11.496 1.00 75.25 179 LEU A CA 1
ATOM 1422 C C . LEU A 1 179 ? 5.989 8.515 -11.150 1.00 75.25 179 LEU A C 1
ATOM 1424 O O . LEU A 1 179 ? 7.201 8.705 -11.197 1.00 75.25 179 LEU A O 1
ATOM 1428 N N . MET A 1 180 ? 5.484 7.337 -10.774 1.00 80.75 180 MET A N 1
ATOM 1429 C CA . MET A 1 180 ? 6.294 6.185 -10.367 1.00 80.75 180 MET A CA 1
ATOM 1430 C C . MET A 1 180 ? 5.980 4.921 -11.166 1.00 80.75 180 MET A C 1
ATOM 1432 O O . MET A 1 180 ? 6.098 3.813 -10.630 1.00 80.75 180 MET A O 1
ATOM 1436 N N . ASN A 1 181 ? 5.564 5.069 -12.427 1.00 85.06 181 ASN A N 1
ATOM 1437 C CA . ASN A 1 181 ? 5.262 3.949 -13.322 1.00 85.06 181 ASN A CA 1
ATOM 1438 C C . ASN A 1 181 ? 4.291 2.938 -12.683 1.00 85.06 181 ASN A C 1
ATOM 1440 O O . ASN A 1 181 ? 4.489 1.730 -12.728 1.00 85.06 181 ASN A O 1
ATOM 1444 N N . GLY A 1 182 ? 3.293 3.422 -11.942 1.00 87.00 182 GLY A N 1
ATOM 1445 C CA . GLY A 1 182 ? 2.299 2.587 -11.270 1.00 87.00 182 GLY A CA 1
ATOM 1446 C C . GLY A 1 182 ? 2.837 1.722 -10.123 1.00 87.00 182 GLY A C 1
ATOM 1447 O O . GLY A 1 182 ? 2.070 0.954 -9.549 1.00 87.00 182 GLY A O 1
ATOM 1448 N N . ARG A 1 183 ? 4.120 1.819 -9.733 1.00 90.88 183 ARG A N 1
ATOM 1449 C CA . ARG A 1 183 ? 4.712 0.980 -8.668 1.00 90.88 183 ARG A CA 1
ATOM 1450 C C . ARG A 1 183 ? 4.059 1.164 -7.310 1.00 90.88 183 ARG A C 1
ATOM 1452 O O . ARG A 1 183 ? 4.007 0.217 -6.533 1.00 90.88 183 ARG A O 1
ATOM 1459 N N . LEU A 1 184 ? 3.559 2.358 -7.017 1.00 92.75 184 LEU A N 1
ATOM 1460 C CA . LEU A 1 184 ? 2.880 2.624 -5.752 1.00 92.75 184 LEU A CA 1
ATOM 1461 C C . LEU A 1 184 ? 1.467 2.044 -5.688 1.00 92.75 184 LEU A C 1
ATOM 1463 O O . LEU A 1 184 ? 0.958 1.841 -4.591 1.00 92.75 184 LEU A O 1
ATOM 1467 N N . VAL A 1 185 ? 0.856 1.711 -6.827 1.00 94.25 185 VAL A N 1
ATOM 1468 C CA . VAL A 1 185 ? -0.520 1.208 -6.868 1.00 94.25 185 VAL A CA 1
ATOM 1469 C C . VAL A 1 185 ? -0.683 -0.100 -6.078 1.00 94.25 185 VAL A C 1
ATOM 1471 O O . VAL A 1 185 ? -1.538 -0.132 -5.189 1.00 94.25 185 VAL A O 1
ATOM 1474 N N . PRO A 1 186 ? 0.138 -1.152 -6.297 1.00 96.50 186 PRO A N 1
ATOM 1475 C CA . PRO A 1 186 ? 0.121 -2.326 -5.429 1.00 96.50 186 PRO A CA 1
ATOM 1476 C C . PRO A 1 186 ? 0.351 -1.967 -3.958 1.00 96.50 186 PRO A C 1
ATOM 1478 O O . PRO A 1 186 ? -0.397 -2.413 -3.092 1.00 96.50 186 PRO A O 1
ATOM 1481 N N . ALA A 1 187 ? 1.330 -1.110 -3.660 1.00 96.12 187 ALA A N 1
ATOM 1482 C CA . ALA A 1 187 ? 1.650 -0.755 -2.280 1.00 96.12 187 ALA A CA 1
ATOM 1483 C C . ALA A 1 187 ? 0.466 -0.097 -1.553 1.00 96.12 187 ALA A C 1
ATOM 1485 O O . ALA A 1 187 ? 0.156 -0.466 -0.420 1.00 96.12 187 ALA A O 1
ATOM 1486 N N . PHE A 1 188 ? -0.249 0.809 -2.219 1.00 95.88 188 PHE A N 1
ATOM 1487 C CA . PHE A 1 188 ? -1.447 1.437 -1.671 1.00 95.88 188 PHE A CA 1
ATOM 1488 C C . PHE A 1 188 ? -2.608 0.452 -1.527 1.00 95.88 188 PHE A C 1
ATOM 1490 O O . PHE A 1 188 ? -3.302 0.477 -0.510 1.00 95.88 188 PHE A O 1
ATOM 1497 N N . ALA A 1 189 ? -2.797 -0.451 -2.493 1.00 95.81 189 ALA A N 1
ATOM 1498 C CA . ALA A 1 189 ? -3.796 -1.509 -2.393 1.00 95.81 189 ALA A CA 1
ATOM 1499 C C . ALA A 1 189 ? -3.523 -2.427 -1.193 1.00 95.81 189 ALA A C 1
ATOM 1501 O O . ALA A 1 189 ? -4.412 -2.623 -0.362 1.00 95.81 189 ALA A O 1
ATOM 1502 N N . GLY A 1 190 ? -2.286 -2.901 -1.035 1.00 97.69 190 GLY A N 1
ATOM 1503 C CA . GLY A 1 190 ? -1.875 -3.717 0.105 1.00 97.69 190 GLY A CA 1
ATOM 1504 C C . GLY A 1 190 ? -2.034 -2.991 1.443 1.00 97.69 190 GLY A C 1
ATOM 1505 O O . GLY A 1 190 ? -2.633 -3.528 2.374 1.00 97.69 190 GLY A O 1
ATOM 1506 N N . MET A 1 191 ? -1.605 -1.728 1.520 1.00 97.88 191 MET A N 1
ATOM 1507 C CA . MET A 1 191 ? -1.766 -0.901 2.720 1.00 97.88 191 MET A CA 1
ATOM 1508 C C . MET A 1 191 ? -3.241 -0.672 3.073 1.00 97.88 191 MET A C 1
ATOM 1510 O O . MET A 1 191 ? -3.619 -0.764 4.235 1.00 97.88 191 MET A O 1
ATOM 1514 N N . SER A 1 192 ? -4.110 -0.442 2.084 1.00 96.69 192 SER A N 1
ATOM 1515 C CA . SER A 1 192 ? -5.549 -0.280 2.326 1.00 96.69 192 SER A CA 1
ATOM 1516 C C . SER A 1 192 ? -6.209 -1.547 2.889 1.00 96.69 192 SER A C 1
ATOM 1518 O O . SER A 1 192 ? -7.105 -1.444 3.725 1.00 96.69 192 SER A O 1
ATOM 1520 N N . MET A 1 193 ? -5.757 -2.740 2.469 1.00 97.88 193 MET A N 1
ATOM 1521 C CA . MET A 1 193 ? -6.222 -4.017 3.021 1.00 97.88 193 MET A CA 1
ATOM 1522 C C . MET A 1 193 ? -5.821 -4.146 4.492 1.00 97.88 193 MET A C 1
ATOM 1524 O O . MET A 1 193 ? -6.659 -4.483 5.328 1.00 97.88 193 MET A O 1
ATOM 1528 N N . ILE A 1 194 ? -4.559 -3.829 4.807 1.00 97.94 194 ILE A N 1
ATOM 1529 C CA . ILE A 1 194 ? -4.039 -3.830 6.180 1.00 97.94 194 ILE A CA 1
ATOM 1530 C C . ILE A 1 194 ? -4.852 -2.865 7.044 1.00 97.94 194 ILE A C 1
ATOM 1532 O O . ILE A 1 194 ? -5.379 -3.269 8.079 1.00 97.94 194 ILE A O 1
ATOM 1536 N N . LEU A 1 195 ? -5.018 -1.617 6.598 1.00 96.88 195 LEU A N 1
ATOM 1537 C CA . LEU A 1 195 ? -5.777 -0.600 7.325 1.00 96.88 195 LEU A CA 1
ATOM 1538 C C . LEU A 1 195 ? -7.218 -1.041 7.570 1.00 96.88 195 LEU A C 1
ATOM 1540 O O . LEU A 1 195 ? -7.705 -0.919 8.688 1.00 96.88 195 LEU A O 1
ATOM 1544 N N . LYS A 1 196 ? -7.891 -1.614 6.568 1.00 96.19 196 LYS A N 1
ATOM 1545 C CA . LYS A 1 196 ? -9.255 -2.131 6.719 1.00 96.19 196 LYS A CA 1
ATOM 1546 C C . LYS A 1 196 ? -9.375 -3.166 7.824 1.00 96.19 196 LYS A C 1
ATOM 1548 O O . LYS A 1 196 ? -10.252 -3.042 8.682 1.00 96.19 196 LYS A O 1
ATOM 1553 N N . GLU A 1 197 ? -8.521 -4.180 7.809 1.00 96.75 197 GLU A N 1
ATOM 1554 C CA . GLU A 1 197 ? -8.601 -5.245 8.804 1.00 96.75 197 GLU A CA 1
ATOM 1555 C C . GLU A 1 197 ? -8.169 -4.757 10.191 1.00 96.75 197 GLU A C 1
ATOM 1557 O O . GLU A 1 197 ? -8.830 -5.086 11.178 1.00 96.75 197 GLU A O 1
ATOM 1562 N N . MET A 1 198 ? -7.148 -3.896 10.282 1.00 96.31 198 MET A N 1
ATOM 1563 C CA . MET A 1 198 ? -6.727 -3.301 11.553 1.00 96.31 198 MET A CA 1
ATOM 1564 C C . MET A 1 198 ? -7.803 -2.372 12.124 1.00 96.31 198 MET A C 1
ATOM 1566 O O . MET A 1 198 ? -8.158 -2.497 13.294 1.00 96.31 198 MET A O 1
ATOM 1570 N N . THR A 1 199 ? -8.420 -1.498 11.326 1.00 94.88 199 THR A N 1
ATOM 1571 C CA . THR A 1 199 ? -9.549 -0.679 11.798 1.00 94.88 199 THR A CA 1
ATOM 1572 C C . THR A 1 199 ? -10.726 -1.557 12.211 1.00 94.88 199 THR A C 1
ATOM 1574 O O . THR A 1 199 ? -11.309 -1.335 13.271 1.00 94.88 199 THR A O 1
ATOM 1577 N N . GLY A 1 200 ? -11.043 -2.603 11.443 1.00 94.19 200 GLY A N 1
ATOM 1578 C CA . GLY A 1 200 ? -12.047 -3.601 11.810 1.00 94.19 200 GLY A CA 1
ATOM 1579 C C . GLY A 1 200 ? -11.765 -4.265 13.158 1.00 94.19 200 GLY A C 1
ATOM 1580 O O . GLY A 1 200 ? -12.685 -4.450 13.958 1.00 94.19 200 GLY A O 1
ATOM 1581 N N . LEU A 1 201 ? -10.503 -4.592 13.426 1.00 93.38 201 LEU A N 1
ATOM 1582 C CA . LEU A 1 201 ? -10.053 -5.203 14.671 1.00 93.38 201 LEU A CA 1
ATOM 1583 C C . LEU A 1 201 ? -10.281 -4.279 15.878 1.00 93.38 201 LEU A C 1
ATOM 1585 O O . LEU A 1 201 ? -10.845 -4.722 16.880 1.00 93.38 201 LEU A O 1
ATOM 1589 N N . PHE A 1 202 ? -9.906 -3.001 15.767 1.00 92.31 202 PHE A N 1
ATOM 1590 C CA . PHE A 1 202 ? -10.081 -2.006 16.833 1.00 92.31 202 PHE A CA 1
ATOM 1591 C C . PHE A 1 202 ? -11.547 -1.594 17.028 1.00 92.31 202 PHE A C 1
ATOM 1593 O O . PHE A 1 202 ? -12.031 -1.583 18.160 1.00 92.31 202 PHE A O 1
ATOM 1600 N N . PHE A 1 203 ? -12.264 -1.294 15.941 1.00 90.06 203 PHE A N 1
ATOM 1601 C CA . PHE A 1 203 ? -13.637 -0.782 15.983 1.00 90.06 203 PHE A CA 1
ATOM 1602 C C . PHE A 1 203 ? -14.626 -1.847 16.472 1.00 90.06 203 PHE A C 1
ATOM 1604 O O . PHE A 1 203 ? -15.412 -1.614 17.386 1.00 90.06 203 PHE A O 1
ATOM 1611 N N . LEU A 1 204 ? -14.572 -3.050 15.891 1.00 88.38 204 LEU A N 1
ATOM 1612 C CA . LEU A 1 204 ? -15.521 -4.127 16.197 1.00 88.38 204 LEU A CA 1
ATOM 1613 C C . LEU A 1 204 ? -15.058 -5.018 17.353 1.00 88.38 204 LEU A C 1
ATOM 1615 O O . LEU A 1 204 ? -15.758 -5.966 17.705 1.00 88.38 204 LEU A O 1
ATOM 1619 N N . LYS A 1 205 ? -13.868 -4.761 17.917 1.00 86.56 205 LYS A N 1
ATOM 1620 C CA . LYS A 1 205 ? -13.232 -5.602 18.947 1.00 86.56 205 LYS A CA 1
ATOM 1621 C C . LYS A 1 205 ? -13.199 -7.083 18.537 1.00 86.56 205 LYS A C 1
ATOM 1623 O O . LYS A 1 205 ? -13.365 -7.980 19.371 1.00 86.56 205 LYS A O 1
ATOM 1628 N N . LYS A 1 206 ? -13.013 -7.342 17.235 1.00 82.62 206 LYS A N 1
ATOM 1629 C CA . LYS A 1 206 ? -12.974 -8.694 16.659 1.00 82.62 206 LYS A CA 1
ATOM 1630 C C . LYS A 1 206 ? -11.895 -9.526 17.339 1.00 82.62 206 LYS A C 1
ATOM 1632 O O . LYS A 1 206 ? -10.906 -8.990 17.828 1.00 82.62 206 LYS A O 1
ATOM 1637 N N . LYS A 1 207 ? -12.070 -10.847 17.369 1.00 87.19 207 LYS A N 1
ATOM 1638 C CA . LYS A 1 207 ? -10.965 -11.746 17.717 1.00 87.19 207 LYS A CA 1
ATOM 1639 C C . LYS A 1 207 ? -9.994 -11.793 16.534 1.00 87.19 207 LYS A C 1
ATOM 1641 O O . LYS A 1 207 ? -10.424 -11.677 15.392 1.00 87.19 207 LYS A O 1
ATOM 1646 N N . LEU A 1 208 ? -8.711 -11.974 16.825 1.00 86.56 208 LEU A N 1
ATOM 1647 C CA . LEU A 1 208 ? -7.739 -12.343 15.802 1.00 86.56 208 LEU A CA 1
ATOM 1648 C C . LEU A 1 208 ? -8.131 -13.725 15.267 1.00 86.56 208 LEU A C 1
ATOM 1650 O O . LEU A 1 208 ? -8.148 -14.690 16.031 1.00 86.56 208 LEU A O 1
ATOM 1654 N N . ASP A 1 209 ? -8.508 -13.790 13.995 1.00 86.81 209 ASP A N 1
ATOM 1655 C CA . ASP A 1 209 ? -8.911 -15.014 13.309 1.00 86.81 209 ASP A CA 1
ATOM 1656 C C . ASP A 1 209 ? -8.039 -15.261 12.069 1.00 86.81 209 ASP A C 1
ATOM 1658 O O . ASP A 1 209 ? -7.301 -14.388 11.607 1.00 86.81 209 ASP A O 1
ATOM 1662 N N . THR A 1 210 ? -8.109 -16.477 11.527 1.00 84.94 210 THR A N 1
ATOM 1663 C CA . THR A 1 210 ? -7.302 -16.886 10.368 1.00 84.94 210 THR A CA 1
ATOM 1664 C C . THR A 1 210 ? -7.592 -16.032 9.135 1.00 84.94 210 THR A C 1
ATOM 1666 O O . THR A 1 210 ? -6.692 -15.762 8.345 1.00 84.94 210 THR A O 1
ATOM 1669 N N . ARG A 1 211 ? -8.834 -15.559 8.974 1.00 92.75 211 ARG A N 1
ATOM 1670 C CA . ARG A 1 211 ? -9.230 -14.725 7.837 1.00 92.75 211 ARG A CA 1
ATOM 1671 C C . ARG A 1 211 ? -8.508 -13.379 7.859 1.00 92.75 211 ARG A C 1
ATOM 1673 O O . ARG A 1 211 ? -7.962 -12.984 6.832 1.00 92.75 211 ARG A O 1
ATOM 1680 N N . LEU A 1 212 ? -8.498 -12.696 9.004 1.00 92.31 212 LEU A N 1
ATOM 1681 C CA . LEU A 1 212 ? -7.777 -11.439 9.189 1.00 92.31 212 LEU A CA 1
ATOM 1682 C C . LEU A 1 212 ? -6.299 -11.626 8.856 1.00 92.31 212 LEU A C 1
ATOM 1684 O O . LEU A 1 212 ? -5.735 -10.827 8.118 1.00 92.31 212 LEU A O 1
ATOM 1688 N N . LEU A 1 213 ? -5.687 -12.708 9.341 1.00 89.81 213 LEU A N 1
ATOM 1689 C CA . LEU A 1 213 ? -4.271 -12.986 9.096 1.00 89.81 213 LEU A CA 1
ATOM 1690 C C . LEU A 1 213 ? -3.972 -13.218 7.619 1.00 89.81 213 LEU A C 1
ATOM 1692 O O . LEU A 1 213 ? -2.988 -12.683 7.123 1.00 89.81 213 LEU A O 1
ATOM 1696 N N . ILE A 1 214 ? -4.823 -13.961 6.908 1.00 90.38 214 ILE A N 1
ATOM 1697 C CA . ILE A 1 214 ? -4.668 -14.185 5.465 1.00 90.38 214 ILE A CA 1
ATOM 1698 C C . ILE A 1 214 ? -4.755 -12.858 4.705 1.00 90.38 214 ILE A C 1
ATOM 1700 O O . ILE A 1 214 ? -3.912 -12.588 3.853 1.00 90.38 214 ILE A O 1
ATOM 1704 N N . ILE A 1 215 ? -5.736 -12.007 5.023 1.00 95.31 215 ILE A N 1
ATOM 1705 C CA . ILE A 1 215 ? -5.909 -10.714 4.343 1.00 95.31 215 ILE A CA 1
ATOM 1706 C C . ILE A 1 215 ? -4.743 -9.771 4.660 1.00 95.31 215 ILE A C 1
ATOM 1708 O O . ILE A 1 215 ? -4.225 -9.123 3.756 1.00 95.31 215 ILE A O 1
ATOM 1712 N N . VAL A 1 216 ? -4.295 -9.713 5.917 1.00 94.94 216 VAL A N 1
ATOM 1713 C CA . VAL A 1 216 ? -3.148 -8.893 6.335 1.00 94.94 216 VAL A CA 1
ATOM 1714 C C . VAL A 1 216 ? -1.853 -9.396 5.702 1.00 94.94 216 VAL A C 1
ATOM 1716 O O . VAL A 1 216 ? -1.068 -8.585 5.221 1.00 94.94 216 VAL A O 1
ATOM 1719 N N . PHE A 1 217 ? -1.643 -10.713 5.642 1.00 93.12 217 PHE A N 1
ATOM 1720 C CA . PHE A 1 217 ? -0.495 -11.318 4.970 1.00 93.12 217 PHE A CA 1
ATOM 1721 C C . PHE A 1 217 ? -0.493 -11.001 3.474 1.00 93.12 217 PHE A C 1
ATOM 1723 O O . PHE A 1 217 ? 0.529 -10.589 2.936 1.00 93.12 217 PHE A O 1
ATOM 1730 N N . PHE A 1 218 ? -1.640 -11.137 2.808 1.00 95.69 218 PHE A N 1
ATOM 1731 C CA . PHE A 1 218 ? -1.765 -10.812 1.391 1.00 95.69 218 PHE A CA 1
ATOM 1732 C C . PHE A 1 218 ? -1.575 -9.312 1.135 1.00 95.69 218 PHE A C 1
ATOM 1734 O O . PHE A 1 218 ? -0.842 -8.928 0.227 1.00 95.69 218 PHE A O 1
ATOM 1741 N N . GLY A 1 219 ? -2.153 -8.455 1.982 1.00 97.12 219 GLY A N 1
ATOM 1742 C CA . GLY A 1 219 ? -1.933 -7.012 1.939 1.00 97.12 219 GLY A CA 1
ATOM 1743 C C . GLY A 1 219 ? -0.453 -6.665 2.088 1.00 97.12 219 GLY A C 1
ATOM 1744 O O . GLY A 1 219 ? 0.093 -5.949 1.253 1.00 97.12 219 GLY A O 1
ATOM 1745 N N . PHE A 1 220 ? 0.222 -7.247 3.084 1.00 95.69 220 PHE A N 1
ATOM 1746 C CA . PHE A 1 220 ? 1.663 -7.109 3.289 1.00 95.69 220 PHE A CA 1
ATOM 1747 C C . PHE A 1 220 ? 2.461 -7.573 2.067 1.00 95.69 220 PHE A C 1
ATOM 1749 O O . PHE A 1 220 ? 3.314 -6.830 1.585 1.00 95.69 220 PHE A O 1
ATOM 1756 N N . PHE A 1 221 ? 2.147 -8.750 1.523 1.00 94.00 221 PHE A N 1
ATOM 1757 C CA . PHE A 1 221 ? 2.789 -9.294 0.332 1.00 94.00 221 PHE A CA 1
ATOM 1758 C C . PHE A 1 221 ? 2.684 -8.338 -0.866 1.00 94.00 221 PHE A C 1
ATOM 1760 O O . PHE A 1 221 ? 3.683 -8.053 -1.511 1.00 94.00 221 PHE A O 1
ATOM 1767 N N . ILE A 1 222 ? 1.519 -7.740 -1.131 1.00 96.19 222 ILE A N 1
ATOM 1768 C CA . ILE A 1 222 ? 1.380 -6.772 -2.233 1.00 96.19 222 ILE A CA 1
ATOM 1769 C C . ILE A 1 222 ? 2.251 -5.516 -1.992 1.00 96.19 222 ILE A C 1
ATOM 1771 O O . ILE A 1 222 ? 2.755 -4.910 -2.941 1.00 96.19 222 ILE A O 1
ATOM 1775 N N . THR A 1 223 ? 2.509 -5.131 -0.735 1.00 95.56 223 THR A N 1
ATOM 1776 C CA . THR A 1 223 ? 3.378 -3.978 -0.430 1.00 95.56 223 THR A CA 1
ATOM 1777 C C . THR A 1 223 ? 4.870 -4.203 -0.695 1.00 95.56 223 THR A C 1
ATOM 1779 O O . THR A 1 223 ? 5.637 -3.240 -0.638 1.00 95.56 223 THR A O 1
ATOM 1782 N N . THR A 1 224 ? 5.319 -5.414 -1.051 1.00 92.94 224 THR A N 1
ATOM 1783 C CA . THR A 1 224 ? 6.749 -5.737 -1.245 1.00 92.94 224 THR A CA 1
ATOM 1784 C C . THR A 1 224 ? 7.342 -5.261 -2.578 1.00 92.94 224 THR A C 1
ATOM 1786 O O . THR A 1 224 ? 8.451 -5.649 -2.952 1.00 92.94 224 THR A O 1
ATOM 1789 N N . VAL A 1 225 ? 6.644 -4.388 -3.309 1.00 92.44 225 VAL A N 1
ATOM 1790 C CA . VAL A 1 225 ? 7.144 -3.732 -4.536 1.00 92.44 225 VAL A CA 1
ATOM 1791 C C . VAL A 1 225 ? 8.380 -2.854 -4.302 1.00 92.44 225 VAL A C 1
ATOM 1793 O O . VAL A 1 225 ? 9.148 -2.593 -5.229 1.00 92.44 225 VAL A O 1
ATOM 1796 N N . SER A 1 226 ? 8.605 -2.421 -3.061 1.00 90.12 226 SER A N 1
ATOM 1797 C CA . SER A 1 226 ? 9.819 -1.760 -2.586 1.00 90.12 226 SER A CA 1
ATOM 1798 C C . SER A 1 226 ? 10.139 -2.222 -1.163 1.00 90.12 226 SER A C 1
ATOM 1800 O O . SER A 1 226 ? 9.250 -2.614 -0.408 1.00 90.12 226 SER A O 1
ATOM 1802 N N . SER A 1 227 ? 11.415 -2.170 -0.774 1.00 87.81 227 SER A N 1
ATOM 1803 C CA . SER A 1 227 ? 11.815 -2.476 0.606 1.00 87.81 227 SER A CA 1
ATOM 1804 C C . SER A 1 227 ? 11.240 -1.456 1.592 1.00 87.81 227 SER A C 1
ATOM 1806 O O . SER A 1 227 ? 10.813 -1.835 2.675 1.00 87.81 227 SER A O 1
ATOM 1808 N N . GLY A 1 228 ? 11.169 -0.178 1.205 1.00 90.31 228 GLY A N 1
ATOM 1809 C CA . GLY A 1 228 ? 10.617 0.874 2.060 1.00 90.31 228 GLY A CA 1
ATOM 1810 C C . GLY A 1 228 ? 9.121 0.691 2.325 1.00 90.31 228 GLY A C 1
ATOM 1811 O O . GLY A 1 228 ? 8.689 0.723 3.475 1.00 90.31 228 GLY A O 1
ATOM 1812 N N . THR A 1 229 ? 8.327 0.427 1.282 1.00 93.75 229 THR A N 1
ATOM 1813 C CA . THR A 1 229 ? 6.874 0.209 1.414 1.00 93.75 229 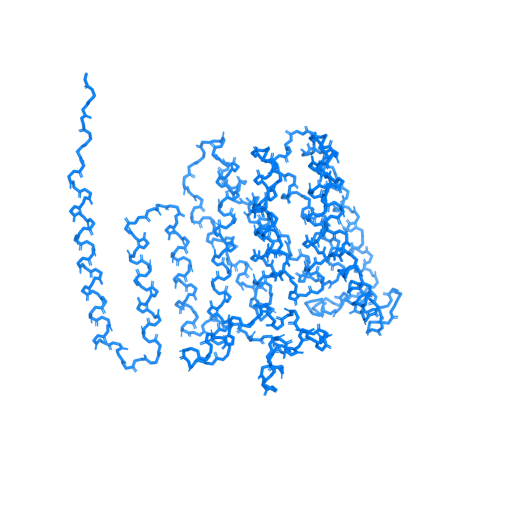THR A CA 1
ATOM 1814 C C . THR A 1 229 ? 6.562 -1.022 2.263 1.00 93.75 229 THR A C 1
ATOM 1816 O O . THR A 1 229 ? 5.673 -0.972 3.110 1.00 93.75 229 THR A O 1
ATOM 1819 N N . MET A 1 230 ? 7.357 -2.086 2.114 1.00 92.31 230 MET A N 1
ATOM 1820 C CA . MET A 1 230 ? 7.296 -3.271 2.969 1.00 92.31 230 MET A CA 1
ATOM 1821 C C . MET A 1 230 ? 7.586 -2.941 4.441 1.00 92.31 230 MET A C 1
ATOM 1823 O O . MET A 1 230 ? 6.868 -3.408 5.320 1.00 92.31 230 MET A O 1
ATOM 1827 N N . MET A 1 231 ? 8.615 -2.133 4.730 1.00 91.06 231 MET A N 1
ATOM 1828 C CA . MET A 1 231 ? 8.954 -1.741 6.107 1.00 91.06 231 MET A CA 1
ATOM 1829 C C . MET A 1 231 ? 7.840 -0.920 6.762 1.00 91.06 231 MET A C 1
ATOM 1831 O O . MET A 1 231 ? 7.527 -1.158 7.927 1.00 91.06 231 MET A O 1
ATOM 1835 N N . VAL A 1 232 ? 7.203 -0.007 6.020 1.00 94.81 232 VAL A N 1
ATOM 1836 C CA . VAL A 1 232 ? 6.048 0.753 6.524 1.00 94.81 232 VAL A CA 1
ATOM 1837 C C . VAL A 1 232 ? 4.877 -0.172 6.838 1.00 94.81 232 VAL A C 1
ATOM 1839 O O . VAL A 1 232 ? 4.325 -0.096 7.931 1.00 94.81 232 VAL A O 1
ATOM 1842 N N . ALA A 1 233 ? 4.534 -1.085 5.927 1.00 95.94 233 ALA A N 1
ATOM 1843 C CA . ALA A 1 233 ? 3.457 -2.046 6.149 1.00 95.94 233 ALA A CA 1
ATOM 1844 C C . ALA A 1 233 ? 3.737 -2.972 7.348 1.00 95.94 233 ALA A C 1
ATOM 1846 O O . ALA A 1 233 ? 2.854 -3.201 8.171 1.00 95.94 233 ALA A O 1
ATOM 1847 N N . ALA A 1 234 ? 4.972 -3.468 7.489 1.00 92.31 234 ALA A N 1
ATOM 1848 C CA . ALA A 1 234 ? 5.381 -4.264 8.647 1.00 92.31 234 ALA A CA 1
ATOM 1849 C C . ALA A 1 234 ? 5.267 -3.465 9.952 1.00 92.31 234 ALA A C 1
ATOM 1851 O O . ALA A 1 234 ? 4.702 -3.962 10.925 1.00 92.31 234 ALA A O 1
ATOM 1852 N N . GLY A 1 235 ? 5.771 -2.228 9.962 1.00 92.75 235 GLY A N 1
ATOM 1853 C CA . GLY A 1 235 ? 5.667 -1.328 11.107 1.00 92.75 235 GLY A CA 1
ATOM 1854 C C . GLY A 1 235 ? 4.215 -1.093 11.511 1.00 92.75 235 GLY A C 1
ATOM 1855 O O . GLY A 1 235 ? 3.889 -1.212 12.690 1.00 92.75 235 GLY A O 1
ATOM 1856 N N . GLU A 1 236 ? 3.339 -0.833 10.537 1.00 95.62 236 GLU A N 1
ATOM 1857 C CA . GLU A 1 236 ? 1.903 -0.625 10.747 1.00 95.62 236 GLU A CA 1
ATOM 1858 C C . GLU A 1 236 ? 1.250 -1.845 11.407 1.00 95.62 236 GLU A C 1
ATOM 1860 O O . GLU A 1 236 ? 0.580 -1.720 12.434 1.00 95.62 236 GLU A O 1
ATOM 1865 N N . ILE A 1 237 ? 1.490 -3.039 10.854 1.00 94.50 237 ILE A N 1
ATOM 1866 C CA . ILE A 1 237 ? 0.947 -4.300 11.372 1.00 94.50 237 ILE A CA 1
ATOM 1867 C C . ILE A 1 237 ? 1.431 -4.543 12.802 1.00 94.50 237 ILE A C 1
ATOM 1869 O O . ILE A 1 237 ? 0.617 -4.793 13.693 1.00 94.50 237 ILE A O 1
ATOM 1873 N N . VAL A 1 238 ? 2.745 -4.463 13.036 1.00 91.38 238 VAL A N 1
ATOM 1874 C CA . VAL A 1 238 ? 3.342 -4.726 14.352 1.00 91.38 238 VAL A CA 1
ATOM 1875 C C . VAL A 1 238 ? 2.814 -3.734 15.380 1.00 91.38 238 VAL A C 1
ATOM 1877 O O . VAL A 1 238 ? 2.364 -4.145 16.450 1.00 91.38 238 VAL A O 1
ATOM 1880 N N . ALA A 1 239 ? 2.812 -2.441 15.059 1.00 91.88 239 ALA A N 1
ATOM 1881 C CA . ALA A 1 239 ? 2.376 -1.412 15.987 1.00 91.88 239 ALA A CA 1
ATOM 1882 C C . ALA A 1 239 ? 0.882 -1.550 16.327 1.00 91.88 239 ALA A C 1
ATOM 1884 O O . ALA A 1 239 ? 0.523 -1.558 17.508 1.00 91.88 239 ALA A O 1
ATOM 1885 N N . CYS A 1 240 ? 0.019 -1.763 15.327 1.00 93.12 240 CYS A N 1
ATOM 1886 C CA . CYS A 1 240 ? -1.405 -2.017 15.546 1.00 93.12 240 CYS A CA 1
ATOM 1887 C C . CYS A 1 240 ? -1.649 -3.253 16.423 1.00 93.12 240 CYS A C 1
ATOM 1889 O O . CYS A 1 240 ? -2.431 -3.185 17.375 1.00 93.12 240 CYS A O 1
ATOM 1891 N N . LEU A 1 241 ? -0.974 -4.373 16.146 1.00 90.62 241 LEU A N 1
ATOM 1892 C CA . LEU A 1 241 ? -1.145 -5.611 16.910 1.00 90.62 241 LEU A CA 1
ATOM 1893 C C . LEU A 1 241 ? -0.650 -5.477 18.355 1.00 90.62 241 LEU A C 1
ATOM 1895 O O . LEU A 1 241 ? -1.347 -5.906 19.276 1.00 90.62 241 LEU A O 1
ATOM 1899 N N . VAL A 1 242 ? 0.511 -4.853 18.574 1.00 88.31 242 VAL A N 1
ATOM 1900 C CA . VAL A 1 242 ? 1.050 -4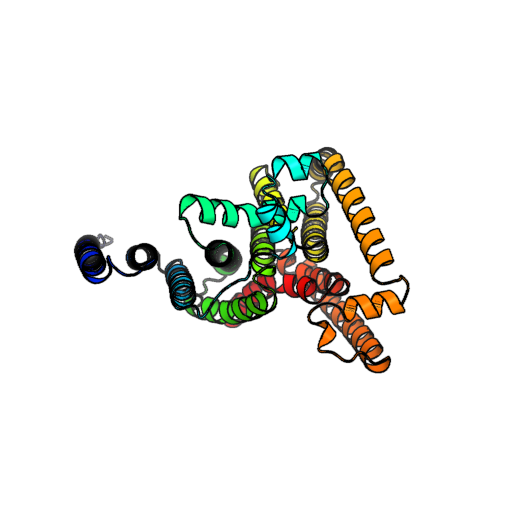.604 19.921 1.00 88.31 242 VAL A CA 1
ATOM 1901 C C . VAL A 1 242 ? 0.077 -3.749 20.732 1.00 88.31 242 VAL A C 1
ATOM 1903 O O . VAL A 1 242 ? -0.294 -4.126 21.845 1.00 88.31 242 VAL A O 1
ATOM 1906 N N . ILE A 1 243 ? -0.408 -2.640 20.163 1.00 89.75 243 ILE A N 1
ATOM 1907 C CA . ILE A 1 243 ? -1.357 -1.750 20.844 1.00 89.75 243 ILE A CA 1
ATOM 1908 C C . ILE A 1 243 ? -2.670 -2.475 21.143 1.00 89.75 243 ILE A C 1
ATOM 1910 O O . ILE A 1 243 ? -3.182 -2.384 22.263 1.00 89.75 243 ILE A O 1
ATOM 1914 N N . TYR A 1 244 ? -3.203 -3.222 20.173 1.00 89.62 244 TYR A N 1
ATOM 1915 C CA . TYR A 1 244 ? -4.416 -4.012 20.356 1.00 89.62 244 TYR A CA 1
ATOM 1916 C C . TYR A 1 244 ? -4.256 -4.993 21.530 1.00 89.62 244 TYR A C 1
ATOM 1918 O O . TYR A 1 244 ? -5.104 -5.053 22.423 1.00 89.62 244 TYR A O 1
ATOM 1926 N N . MET A 1 245 ? -3.140 -5.720 21.594 1.00 86.06 245 MET A N 1
ATOM 1927 C CA . MET A 1 245 ? -2.914 -6.710 22.648 1.00 86.06 245 MET A CA 1
ATOM 1928 C C . MET A 1 245 ? -2.717 -6.089 24.031 1.00 86.06 245 MET A C 1
ATOM 1930 O O . MET A 1 245 ? -3.286 -6.605 24.998 1.00 86.06 245 MET A O 1
ATOM 1934 N N . ILE A 1 246 ? -1.994 -4.967 24.126 1.00 85.50 246 ILE A N 1
ATOM 1935 C CA . ILE A 1 246 ? -1.855 -4.199 25.374 1.00 85.50 246 ILE A CA 1
ATOM 1936 C C . ILE A 1 246 ? -3.234 -3.741 25.860 1.00 85.50 246 ILE A C 1
ATOM 1938 O O . ILE A 1 246 ? -3.577 -3.917 27.031 1.00 85.50 246 ILE A O 1
ATOM 1942 N N . LYS A 1 247 ? -4.056 -3.183 24.963 1.00 85.62 247 LYS A N 1
ATOM 1943 C CA . LYS A 1 247 ? -5.336 -2.577 25.339 1.00 85.62 247 LYS A CA 1
ATOM 1944 C C . LYS A 1 247 ? -6.397 -3.602 25.735 1.00 85.62 247 LYS A C 1
ATOM 1946 O O . LYS A 1 247 ? -7.161 -3.349 26.663 1.00 85.62 247 LYS A O 1
ATOM 1951 N N . PHE A 1 248 ? -6.438 -4.751 25.062 1.00 85.56 248 PHE A N 1
ATOM 1952 C CA . PHE A 1 248 ? -7.448 -5.790 25.291 1.00 85.56 248 PHE A CA 1
ATOM 1953 C C . PHE A 1 248 ? -6.941 -6.981 26.124 1.00 85.56 248 PHE A C 1
ATOM 1955 O O . PHE A 1 248 ? -7.635 -7.993 26.213 1.00 85.56 248 PHE A O 1
ATOM 1962 N N . ARG A 1 249 ? -5.752 -6.868 26.743 1.00 79.31 249 ARG A N 1
ATOM 1963 C CA . ARG A 1 249 ? -5.139 -7.855 27.661 1.00 79.31 249 ARG A CA 1
ATOM 1964 C C . ARG A 1 249 ? -5.122 -9.299 27.128 1.00 79.31 249 ARG A C 1
ATOM 1966 O O . ARG A 1 249 ? -5.300 -10.253 27.879 1.00 79.31 249 ARG A O 1
ATOM 1973 N N . ARG A 1 250 ? -4.885 -9.490 25.826 1.00 74.19 250 ARG A N 1
ATOM 1974 C CA . ARG A 1 250 ? -4.910 -10.818 25.173 1.00 74.19 250 ARG A CA 1
ATOM 1975 C C . ARG A 1 250 ? -3.535 -11.482 25.087 1.00 74.19 250 ARG A C 1
ATOM 1977 O O . ARG A 1 250 ? -3.069 -11.832 24.006 1.00 74.19 250 ARG A O 1
ATOM 1984 N N . GLN A 1 251 ? -2.888 -11.670 26.233 1.00 69.88 251 GLN A N 1
ATOM 1985 C CA . GLN A 1 251 ? -1.502 -12.155 26.297 1.00 69.88 251 GLN A CA 1
ATOM 1986 C C . GLN A 1 251 ? -1.317 -13.589 25.760 1.00 69.88 251 GLN A C 1
ATOM 1988 O O . GLN A 1 251 ? -0.331 -13.856 25.082 1.00 69.88 251 GLN A O 1
ATOM 1993 N N . GLY A 1 252 ? -2.274 -14.503 25.969 1.00 73.69 252 GLY A N 1
ATOM 1994 C CA . GLY A 1 252 ? -2.165 -15.879 25.445 1.00 73.69 252 GLY A CA 1
ATOM 1995 C C . GLY A 1 252 ? -2.192 -15.950 23.913 1.00 73.69 252 GLY A C 1
ATOM 1996 O O . GLY A 1 252 ? -1.474 -16.732 23.295 1.00 73.69 252 GLY A O 1
ATOM 1997 N N . THR A 1 253 ? -2.968 -15.066 23.285 1.00 74.81 253 THR A N 1
ATOM 1998 C CA . THR A 1 253 ? -3.021 -14.928 21.827 1.00 74.81 253 THR A CA 1
ATOM 1999 C C . THR A 1 253 ? -1.712 -14.353 21.268 1.00 74.81 253 THR A C 1
ATOM 2001 O O . THR A 1 253 ? -1.284 -14.764 20.194 1.00 74.81 253 THR A O 1
ATOM 2004 N N . LEU A 1 254 ? -1.045 -13.466 22.021 1.00 69.12 254 LEU A N 1
ATOM 2005 C CA . LEU A 1 254 ? 0.276 -12.927 21.683 1.00 69.12 254 LEU A CA 1
ATOM 2006 C C . LEU A 1 254 ? 1.316 -14.037 21.604 1.00 69.12 254 LEU A C 1
ATOM 2008 O O . LEU A 1 254 ? 2.017 -14.137 20.609 1.00 69.12 254 LEU A O 1
ATOM 2012 N N . LEU A 1 255 ? 1.388 -14.887 22.630 1.00 74.38 255 LEU A N 1
ATOM 2013 C CA . LEU A 1 255 ? 2.362 -15.974 22.675 1.00 74.38 255 LEU A CA 1
ATOM 2014 C C . LEU A 1 255 ? 2.155 -16.952 21.511 1.00 74.38 255 LEU A C 1
ATOM 2016 O O . LEU A 1 255 ? 3.108 -17.284 20.813 1.00 74.38 255 LEU A O 1
ATOM 2020 N N . PHE A 1 256 ? 0.903 -17.346 21.259 1.00 77.69 256 PHE A N 1
ATOM 2021 C CA . PHE A 1 256 ? 0.550 -18.230 20.148 1.00 77.69 256 PHE A CA 1
ATOM 2022 C C . PHE A 1 256 ? 0.984 -17.653 18.795 1.00 77.69 256 PHE A C 1
ATOM 2024 O O . PHE A 1 256 ? 1.640 -18.336 18.009 1.00 77.69 256 PHE A O 1
ATOM 2031 N N . PHE A 1 257 ? 0.682 -16.376 18.539 1.00 72.69 257 PHE A N 1
ATOM 2032 C CA . PHE A 1 257 ? 1.086 -15.741 17.289 1.00 72.69 257 PHE A CA 1
ATOM 2033 C C . PHE A 1 257 ? 2.584 -15.495 17.201 1.00 72.69 257 PHE A C 1
ATOM 2035 O O . PHE A 1 257 ? 3.150 -15.728 16.140 1.00 72.69 257 PHE A O 1
ATOM 2042 N N . SER A 1 258 ? 3.245 -15.093 18.283 1.00 76.31 258 SER A N 1
ATOM 2043 C CA . SER A 1 258 ? 4.700 -14.945 18.304 1.00 76.31 258 SER A CA 1
ATOM 2044 C C . SER A 1 258 ? 5.392 -16.257 17.950 1.00 76.31 258 SER A C 1
ATOM 2046 O O . SER A 1 258 ? 6.328 -16.240 17.162 1.00 76.31 258 SER A O 1
ATOM 2048 N N . ILE A 1 259 ? 4.906 -17.395 18.456 1.00 79.06 259 ILE A N 1
ATOM 2049 C CA . ILE A 1 259 ? 5.459 -18.714 18.123 1.00 79.06 259 ILE A CA 1
ATOM 2050 C C . ILE A 1 259 ? 5.237 -19.030 16.641 1.00 79.06 259 ILE A C 1
ATOM 2052 O O . ILE A 1 259 ? 6.204 -19.306 15.934 1.00 79.06 259 ILE A O 1
ATOM 2056 N N . ILE A 1 260 ? 3.998 -18.925 16.150 1.00 77.56 260 ILE A N 1
ATOM 2057 C CA . ILE A 1 260 ? 3.646 -19.266 14.759 1.00 77.56 260 ILE A CA 1
ATOM 2058 C C . ILE A 1 260 ? 4.336 -18.358 13.743 1.00 77.56 260 ILE A C 1
ATOM 2060 O O . ILE A 1 260 ? 4.805 -18.830 12.710 1.00 77.56 260 ILE A O 1
ATOM 2064 N N . PHE A 1 261 ? 4.405 -17.058 14.019 1.00 74.81 261 PHE A N 1
ATOM 2065 C CA . PHE A 1 261 ? 5.017 -16.093 13.115 1.00 74.81 261 PHE A CA 1
ATOM 2066 C C . PHE A 1 261 ? 6.527 -15.962 13.317 1.00 74.81 261 PHE A C 1
ATOM 2068 O O . PHE A 1 261 ? 7.171 -15.367 12.459 1.00 74.81 261 PHE A O 1
ATOM 2075 N N . SER A 1 262 ? 7.125 -16.532 14.372 1.00 79.12 262 SER A N 1
ATOM 2076 C CA . SER A 1 262 ? 8.578 -16.442 14.597 1.00 79.12 262 SER A CA 1
ATOM 2077 C C . SER A 1 262 ? 9.429 -16.891 13.401 1.00 79.12 262 SER A C 1
ATOM 2079 O O . SER A 1 262 ? 10.375 -16.166 13.083 1.00 79.12 262 SER A O 1
ATOM 2081 N N . PRO A 1 263 ? 9.109 -17.972 12.652 1.00 76.56 263 PRO A N 1
ATOM 2082 C CA . PRO A 1 263 ? 9.913 -18.360 11.493 1.00 76.56 263 PRO A CA 1
ATOM 2083 C C . PRO A 1 263 ? 9.780 -17.344 10.355 1.00 76.56 263 PRO A C 1
ATOM 2085 O O . PRO A 1 263 ? 10.761 -17.006 9.696 1.00 76.56 263 PRO A O 1
ATOM 2088 N N . ILE A 1 264 ? 8.575 -16.798 10.162 1.00 74.44 264 ILE A N 1
ATOM 2089 C CA . ILE A 1 264 ? 8.300 -15.768 9.154 1.00 74.44 264 ILE A CA 1
ATOM 2090 C C . ILE A 1 264 ? 9.053 -14.484 9.507 1.00 74.44 264 ILE A C 1
ATOM 2092 O O . ILE A 1 264 ? 9.727 -13.914 8.653 1.00 74.44 264 ILE A O 1
ATOM 2096 N N . LEU A 1 265 ? 8.993 -14.053 10.769 1.00 75.88 265 LEU A N 1
ATOM 2097 C CA . LEU A 1 265 ? 9.718 -12.889 11.274 1.00 75.88 265 LEU A CA 1
ATOM 2098 C C . LEU A 1 265 ? 11.232 -13.078 11.175 1.00 75.88 265 LEU A C 1
ATOM 2100 O O . LEU A 1 265 ? 11.936 -12.126 10.853 1.00 75.88 265 LEU A O 1
ATOM 2104 N N . TYR A 1 266 ? 11.738 -14.292 11.390 1.00 80.88 266 TYR A N 1
ATOM 2105 C CA . TYR A 1 266 ? 13.153 -14.608 11.222 1.00 80.88 266 TYR A CA 1
ATOM 2106 C C . TYR A 1 266 ? 13.603 -14.467 9.763 1.00 80.88 266 TYR A C 1
ATOM 2108 O O . TYR A 1 266 ? 14.600 -13.798 9.483 1.00 80.88 266 TYR A O 1
ATOM 2116 N N . VAL A 1 267 ? 12.853 -15.045 8.819 1.00 76.56 267 VAL A N 1
ATOM 2117 C CA . VAL A 1 267 ? 13.148 -14.937 7.380 1.00 76.56 267 VAL A CA 1
ATOM 2118 C C . VAL A 1 267 ? 13.014 -13.488 6.904 1.00 76.56 267 VAL A C 1
ATOM 2120 O O . VAL A 1 267 ? 13.914 -12.973 6.239 1.00 76.56 267 VAL A O 1
ATOM 2123 N N . ALA A 1 268 ? 11.940 -12.798 7.296 1.00 73.50 268 ALA A N 1
ATOM 2124 C CA . ALA A 1 268 ? 11.729 -11.389 6.980 1.00 73.50 268 ALA A CA 1
ATOM 2125 C C . ALA A 1 268 ? 12.831 -10.503 7.581 1.00 73.50 268 ALA A C 1
ATOM 2127 O O . ALA A 1 268 ? 13.350 -9.626 6.896 1.00 73.50 268 ALA A O 1
ATOM 2128 N N . GLY A 1 269 ? 13.241 -10.765 8.824 1.00 79.44 269 GLY A N 1
ATOM 2129 C CA . GLY A 1 269 ? 14.330 -10.064 9.500 1.00 79.44 269 GLY A CA 1
ATOM 2130 C C . GLY A 1 269 ? 15.660 -10.232 8.771 1.00 79.44 269 GLY A C 1
ATOM 2131 O O . GLY A 1 269 ? 16.328 -9.241 8.484 1.00 79.44 269 GLY A O 1
ATOM 2132 N N . LYS A 1 270 ? 16.010 -11.462 8.370 1.00 82.81 270 LYS A N 1
ATOM 2133 C CA . LYS A 1 270 ? 17.191 -11.725 7.530 1.00 82.81 270 LYS A CA 1
ATOM 2134 C C . LYS A 1 270 ? 17.144 -10.958 6.212 1.00 82.81 270 LYS A C 1
ATOM 2136 O O . LYS A 1 270 ? 18.136 -10.339 5.832 1.00 82.81 270 LYS A O 1
ATOM 2141 N N . TYR A 1 271 ? 16.000 -10.968 5.534 1.00 77.50 271 TYR A N 1
ATOM 2142 C CA . TYR A 1 271 ? 15.822 -10.239 4.281 1.00 77.50 271 TYR A CA 1
ATOM 2143 C C . TYR A 1 271 ? 15.943 -8.718 4.474 1.00 77.50 271 TYR A C 1
ATOM 2145 O O . TYR A 1 271 ? 16.624 -8.051 3.697 1.00 77.50 271 TYR A O 1
ATOM 2153 N N . ILE A 1 272 ? 15.355 -8.164 5.540 1.00 76.50 272 ILE A N 1
ATOM 2154 C CA . ILE A 1 272 ? 15.468 -6.742 5.897 1.00 76.50 272 ILE A CA 1
ATOM 2155 C C . ILE A 1 272 ? 16.925 -6.357 6.161 1.00 76.50 272 ILE A C 1
ATOM 2157 O O . ILE A 1 272 ? 17.385 -5.343 5.634 1.00 76.50 272 ILE A O 1
ATOM 2161 N N . ILE A 1 273 ? 17.663 -7.159 6.931 1.00 84.75 273 ILE A N 1
ATOM 2162 C CA . ILE A 1 273 ? 19.088 -6.925 7.197 1.00 84.75 273 ILE A CA 1
ATOM 2163 C C . ILE A 1 273 ? 19.874 -6.947 5.883 1.00 84.75 273 ILE A C 1
ATOM 2165 O O . ILE A 1 273 ? 20.630 -6.019 5.602 1.00 84.75 273 ILE A O 1
ATOM 2169 N N . PHE A 1 274 ? 19.645 -7.954 5.037 1.00 84.31 274 PHE A N 1
ATOM 2170 C CA . PHE A 1 274 ? 20.293 -8.066 3.731 1.00 84.31 274 PHE A CA 1
ATOM 2171 C C . PHE A 1 274 ? 20.037 -6.836 2.845 1.00 84.31 274 PHE A C 1
ATOM 2173 O O . PHE A 1 274 ? 20.976 -6.242 2.312 1.00 84.31 274 PHE A O 1
ATOM 2180 N N . MET A 1 275 ? 18.779 -6.407 2.728 1.00 78.88 275 MET A N 1
ATOM 2181 C CA . MET A 1 275 ? 18.398 -5.236 1.935 1.00 78.88 275 MET A CA 1
ATOM 2182 C C . MET A 1 275 ? 18.955 -3.931 2.515 1.00 78.88 275 MET A C 1
ATOM 2184 O O . MET A 1 275 ? 19.379 -3.056 1.761 1.00 78.88 275 MET A O 1
ATOM 2188 N N . THR A 1 276 ? 19.005 -3.806 3.842 1.00 80.81 276 THR A N 1
ATOM 2189 C CA . THR A 1 276 ? 19.591 -2.644 4.523 1.00 80.81 276 THR A CA 1
ATOM 2190 C C . THR A 1 276 ? 21.088 -2.561 4.248 1.00 80.81 276 THR A C 1
ATOM 2192 O O . THR A 1 276 ? 21.573 -1.508 3.842 1.00 80.81 276 THR A O 1
ATOM 2195 N N . ASN A 1 277 ? 21.804 -3.683 4.350 1.00 87.81 277 ASN A N 1
ATOM 2196 C CA . ASN A 1 277 ? 23.224 -3.756 4.010 1.00 87.81 277 ASN A CA 1
ATOM 2197 C C . ASN A 1 277 ? 23.470 -3.400 2.541 1.00 87.81 277 ASN A C 1
ATOM 2199 O O . ASN A 1 277 ? 24.378 -2.628 2.245 1.00 87.81 277 ASN A O 1
ATOM 2203 N N . ARG A 1 278 ? 22.632 -3.878 1.610 1.00 84.00 278 ARG A N 1
ATOM 2204 C CA . ARG A 1 278 ? 22.726 -3.480 0.195 1.00 84.00 278 ARG A CA 1
ATOM 2205 C C . ARG A 1 278 ? 22.522 -1.982 -0.005 1.00 84.00 278 ARG A C 1
ATOM 2207 O O . ARG A 1 278 ? 23.268 -1.387 -0.774 1.00 84.00 278 ARG A O 1
ATOM 2214 N N . ASN A 1 279 ? 21.560 -1.371 0.684 1.00 82.69 279 ASN A N 1
ATOM 2215 C CA . ASN A 1 279 ? 21.343 0.074 0.608 1.00 82.69 279 ASN A CA 1
ATOM 2216 C C . ASN A 1 279 ? 22.528 0.855 1.188 1.00 82.69 279 ASN A C 1
ATOM 2218 O O . ASN A 1 279 ? 22.974 1.817 0.571 1.00 82.69 279 ASN A O 1
ATOM 2222 N N . ILE A 1 280 ? 23.076 0.431 2.329 1.00 87.06 280 ILE A N 1
ATOM 2223 C CA . ILE A 1 280 ? 24.258 1.062 2.934 1.00 87.06 280 ILE A CA 1
ATOM 2224 C C . ILE A 1 280 ? 25.451 0.990 1.975 1.00 87.06 280 ILE A C 1
ATOM 2226 O O . ILE A 1 280 ? 26.100 2.009 1.750 1.00 87.06 280 ILE A O 1
ATOM 2230 N N . LEU A 1 281 ? 25.692 -0.174 1.365 1.00 91.62 281 LEU A N 1
ATOM 2231 C CA . LEU A 1 281 ? 26.756 -0.367 0.377 1.00 91.62 281 LEU A CA 1
ATOM 2232 C C . LEU A 1 281 ? 26.534 0.462 -0.896 1.00 91.62 281 LEU A C 1
ATOM 2234 O O . LEU A 1 281 ? 27.490 0.986 -1.452 1.00 91.62 281 LEU A O 1
ATOM 2238 N N . TYR A 1 282 ? 25.286 0.590 -1.355 1.00 87.94 282 TYR A N 1
ATOM 2239 C CA . TYR A 1 282 ? 24.954 1.344 -2.565 1.00 87.94 282 TYR A CA 1
ATOM 2240 C C . TYR A 1 282 ? 25.084 2.860 -2.370 1.00 87.94 282 TYR A C 1
ATOM 2242 O O . TYR A 1 282 ? 25.602 3.552 -3.242 1.00 87.94 282 TYR A O 1
ATOM 2250 N N . PHE A 1 283 ? 24.615 3.386 -1.236 1.00 88.62 283 PHE A N 1
ATOM 2251 C CA . PHE A 1 283 ? 24.607 4.827 -0.982 1.00 88.62 283 PHE A CA 1
ATOM 2252 C C . PHE A 1 283 ? 25.861 5.332 -0.251 1.00 88.62 283 PHE A C 1
ATOM 2254 O O . PHE A 1 283 ? 26.154 6.520 -0.335 1.00 88.62 283 PHE A O 1
ATOM 2261 N N . GLY A 1 284 ? 26.638 4.466 0.407 1.00 89.12 284 GLY A N 1
ATOM 2262 C CA . GLY A 1 284 ? 27.942 4.815 0.989 1.00 89.12 284 GLY A CA 1
ATOM 2263 C C . GLY A 1 284 ? 27.975 5.064 2.502 1.00 89.12 284 GLY A C 1
ATOM 2264 O O . GLY A 1 284 ? 28.944 5.638 2.982 1.00 89.12 284 GLY A O 1
ATOM 2265 N N . GLY A 1 285 ? 26.974 4.620 3.270 1.00 88.00 285 GLY A N 1
ATOM 2266 C CA . GLY A 1 285 ? 26.942 4.766 4.736 1.00 88.00 285 GLY A CA 1
ATOM 2267 C C . GLY A 1 285 ? 26.999 6.214 5.265 1.00 88.00 285 GLY A C 1
ATOM 2268 O O . GLY A 1 285 ? 27.142 7.181 4.520 1.00 88.00 285 GLY A O 1
ATOM 2269 N N . GLY A 1 286 ? 26.844 6.380 6.582 1.00 88.12 286 GLY A N 1
ATOM 2270 C CA . GLY A 1 286 ? 26.947 7.688 7.244 1.00 88.12 286 GLY A CA 1
ATOM 2271 C C . GLY A 1 286 ? 25.943 8.750 6.762 1.00 88.12 286 GLY A C 1
ATOM 2272 O O . GLY A 1 286 ? 24.900 8.447 6.179 1.00 88.12 286 GLY A O 1
ATOM 2273 N N . LEU A 1 287 ? 26.263 10.020 7.033 1.00 84.88 287 LEU A N 1
ATOM 2274 C CA . LEU A 1 287 ? 25.416 11.167 6.685 1.00 84.88 287 LEU A CA 1
ATOM 2275 C C . LEU A 1 287 ? 25.392 11.429 5.170 1.00 84.88 287 LEU A C 1
ATOM 2277 O O . LEU A 1 287 ? 24.345 11.758 4.622 1.00 84.88 287 LEU A O 1
ATOM 2281 N N . GLU A 1 288 ? 26.511 11.217 4.474 1.00 87.00 288 GLU A N 1
ATOM 2282 C CA . GLU A 1 288 ? 26.579 11.358 3.015 1.00 87.00 288 GLU A CA 1
ATOM 2283 C C . GLU A 1 288 ? 25.708 10.313 2.303 1.00 87.00 288 GLU A C 1
ATOM 2285 O O . GLU A 1 288 ? 24.937 10.658 1.407 1.00 87.00 288 GLU A O 1
ATOM 2290 N N . GLY A 1 289 ? 25.758 9.048 2.734 1.00 87.62 289 GLY A N 1
ATOM 2291 C CA . GLY A 1 289 ? 24.892 8.004 2.194 1.00 87.62 289 GLY A CA 1
ATOM 2292 C C . GLY A 1 289 ? 23.413 8.265 2.467 1.00 87.62 289 GLY A C 1
ATOM 2293 O O . GLY A 1 289 ? 22.579 8.047 1.589 1.00 87.62 289 GLY A O 1
ATOM 2294 N N . PHE A 1 290 ? 23.077 8.820 3.634 1.00 83.44 290 PHE A N 1
ATOM 2295 C CA . PHE A 1 290 ? 21.717 9.278 3.920 1.00 83.44 290 PHE A CA 1
ATOM 2296 C C . PHE A 1 290 ? 21.265 10.388 2.955 1.00 83.44 290 PHE A C 1
ATOM 2298 O O . PHE A 1 290 ? 20.181 10.296 2.379 1.00 83.44 290 PHE A O 1
ATOM 2305 N N . ILE A 1 291 ? 22.110 11.391 2.694 1.00 84.19 291 ILE A N 1
ATOM 2306 C CA . ILE A 1 291 ? 21.817 12.455 1.718 1.00 84.19 291 ILE A CA 1
ATOM 2307 C C . ILE A 1 291 ? 21.657 11.883 0.306 1.00 84.19 291 ILE A C 1
ATOM 2309 O O . ILE A 1 291 ? 20.744 12.285 -0.413 1.00 84.19 291 ILE A O 1
ATOM 2313 N N . LYS A 1 292 ? 22.511 10.941 -0.109 1.00 86.69 292 LYS A N 1
ATOM 2314 C CA . LYS A 1 292 ? 22.399 10.272 -1.418 1.00 86.69 292 LYS A CA 1
ATOM 2315 C C . LYS A 1 292 ? 21.106 9.462 -1.537 1.00 86.69 292 LYS A C 1
ATOM 2317 O O . LYS A 1 292 ? 20.515 9.422 -2.614 1.00 86.69 292 LYS A O 1
ATOM 2322 N N . MET A 1 293 ? 20.650 8.857 -0.440 1.00 84.94 293 MET A N 1
ATOM 2323 C CA . MET A 1 293 ? 19.380 8.135 -0.380 1.00 84.94 293 MET A CA 1
ATOM 2324 C C . MET A 1 293 ? 18.183 9.085 -0.488 1.00 84.94 293 MET A C 1
ATOM 2326 O O . MET A 1 293 ? 17.273 8.816 -1.271 1.00 84.94 293 MET A O 1
ATOM 2330 N N . LEU A 1 294 ? 18.208 10.220 0.221 1.00 79.50 294 LEU A N 1
ATOM 2331 C CA . LEU A 1 294 ? 17.192 11.268 0.081 1.00 79.50 294 LEU A CA 1
ATOM 2332 C C . LEU A 1 294 ? 17.175 11.853 -1.331 1.00 79.50 294 LEU A C 1
ATOM 2334 O O . LEU A 1 294 ? 16.104 12.037 -1.883 1.00 79.50 294 LEU A O 1
ATOM 2338 N N . ASN A 1 295 ? 18.342 12.048 -1.946 1.00 82.25 295 ASN A N 1
ATOM 2339 C CA . ASN A 1 295 ? 18.502 12.462 -3.341 1.00 82.25 295 ASN A CA 1
ATOM 2340 C C . ASN A 1 295 ? 18.088 11.401 -4.366 1.00 82.25 295 ASN A C 1
ATOM 2342 O O . ASN A 1 295 ? 18.236 11.620 -5.565 1.00 82.25 295 ASN A O 1
ATOM 2346 N N . HIS A 1 296 ? 17.617 10.226 -3.959 1.00 79.88 296 HIS A N 1
ATOM 2347 C CA . HIS A 1 296 ? 17.184 9.204 -4.899 1.00 79.88 296 HIS A CA 1
ATOM 2348 C C . HIS A 1 296 ? 15.703 9.381 -5.285 1.00 79.88 296 HIS A C 1
ATOM 2350 O O . HIS A 1 296 ? 14.876 9.859 -4.508 1.00 79.88 296 HIS A O 1
ATOM 2356 N N . GLY A 1 297 ? 15.336 8.978 -6.506 1.00 74.69 297 GLY A N 1
ATOM 2357 C CA . GLY A 1 297 ? 13.959 9.093 -7.003 1.00 74.69 297 GLY A CA 1
ATOM 2358 C C . GLY A 1 297 ? 13.463 10.545 -7.066 1.00 74.69 297 GLY A C 1
ATOM 2359 O O . GLY A 1 297 ? 14.164 11.412 -7.580 1.00 74.69 297 GLY A O 1
ATOM 2360 N N . PHE A 1 298 ? 12.262 10.811 -6.535 1.00 66.00 298 PHE A N 1
ATOM 2361 C CA . PHE A 1 298 ? 11.654 12.154 -6.520 1.00 66.00 298 PHE A CA 1
ATOM 2362 C C . PHE A 1 298 ? 12.478 13.178 -5.726 1.00 66.00 298 PHE A C 1
ATOM 2364 O O . PHE A 1 298 ? 12.396 14.375 -5.986 1.00 66.00 298 PHE A O 1
ATOM 2371 N N . GLY A 1 299 ? 13.321 12.717 -4.799 1.00 69.94 299 GLY A N 1
ATOM 2372 C CA . GLY A 1 299 ? 14.213 13.592 -4.052 1.00 69.94 299 GLY A CA 1
ATOM 2373 C C . GLY A 1 299 ? 15.223 14.339 -4.923 1.00 69.94 299 GLY A C 1
ATOM 2374 O O . GLY A 1 299 ? 15.633 15.429 -4.554 1.00 69.94 299 GLY A O 1
ATOM 2375 N N . ARG A 1 300 ? 15.542 13.836 -6.127 1.00 77.00 300 ARG A N 1
ATOM 2376 C CA . ARG A 1 300 ? 16.416 14.528 -7.099 1.00 77.00 300 ARG A CA 1
ATOM 2377 C C . ARG A 1 300 ? 15.926 15.920 -7.489 1.00 77.00 300 ARG A C 1
ATOM 2379 O O . ARG A 1 300 ? 16.726 16.728 -7.941 1.00 77.00 300 ARG A O 1
ATOM 2386 N N . LEU A 1 301 ? 14.625 16.178 -7.357 1.00 77.25 301 LEU A N 1
ATOM 2387 C CA . LEU A 1 301 ? 14.035 17.484 -7.653 1.00 77.25 301 LEU A CA 1
ATOM 2388 C C . LEU A 1 301 ? 14.401 18.538 -6.601 1.00 77.25 301 LEU A C 1
ATOM 2390 O O . LEU A 1 301 ? 14.256 19.731 -6.852 1.00 77.25 301 LEU A O 1
ATOM 2394 N N . PHE A 1 302 ? 14.877 18.113 -5.429 1.00 77.56 302 PHE A N 1
ATOM 2395 C CA . PHE A 1 302 ? 15.316 18.998 -4.366 1.00 77.56 302 PHE A CA 1
ATOM 2396 C C . PHE A 1 302 ? 16.842 19.099 -4.386 1.00 77.56 302 PHE A C 1
ATOM 2398 O O . PHE A 1 302 ? 17.554 18.122 -4.169 1.00 77.56 302 PHE A O 1
ATOM 2405 N N . HIS A 1 303 ? 17.366 20.304 -4.598 1.00 80.19 303 HIS A N 1
ATOM 2406 C CA . HIS A 1 303 ? 18.782 20.575 -4.367 1.00 80.19 303 HIS A CA 1
ATOM 2407 C C . HIS A 1 303 ? 19.037 20.645 -2.857 1.00 80.19 303 HIS A C 1
ATOM 2409 O O . HIS A 1 303 ? 18.818 21.684 -2.239 1.00 80.19 303 HIS A O 1
ATOM 2415 N N . TYR A 1 304 ? 19.465 19.542 -2.239 1.00 76.25 304 TYR A N 1
ATOM 2416 C CA . TYR A 1 304 ? 19.712 19.518 -0.794 1.00 76.25 304 TYR A CA 1
ATOM 2417 C C . TYR A 1 304 ? 20.995 20.273 -0.438 1.00 76.25 304 TYR A C 1
ATOM 2419 O O . TYR A 1 304 ? 22.106 19.785 -0.637 1.00 76.25 304 TYR A O 1
ATOM 2427 N N . THR A 1 305 ? 20.833 21.454 0.150 1.00 83.56 305 THR A N 1
ATOM 2428 C CA . THR A 1 305 ? 21.891 22.141 0.896 1.00 83.56 305 THR A CA 1
ATOM 2429 C C . THR A 1 305 ? 21.878 21.682 2.364 1.00 83.56 305 THR A C 1
ATOM 2431 O O . THR A 1 305 ? 20.839 21.213 2.845 1.00 83.56 305 THR A O 1
ATOM 2434 N N . PRO A 1 306 ? 22.980 21.837 3.127 1.00 82.12 306 PRO A N 1
ATOM 2435 C CA . PRO A 1 306 ? 22.993 21.536 4.563 1.00 82.12 306 PRO A CA 1
ATOM 2436 C C . PRO A 1 306 ? 21.867 22.235 5.339 1.00 82.12 306 PRO A C 1
ATOM 2438 O O . PRO A 1 306 ? 21.276 21.643 6.241 1.00 82.12 306 PRO A O 1
ATOM 2441 N N . LEU A 1 307 ? 21.519 23.464 4.936 1.00 82.12 307 LEU A N 1
ATOM 2442 C CA . LEU A 1 307 ? 20.407 24.217 5.512 1.00 82.12 307 LEU A CA 1
ATOM 2443 C C . LEU A 1 307 ? 19.062 23.522 5.265 1.00 82.12 307 LEU A C 1
ATOM 2445 O O . LEU A 1 307 ? 18.301 23.346 6.208 1.00 82.12 307 LEU A O 1
ATOM 2449 N N . ILE A 1 308 ? 18.790 23.065 4.038 1.00 82.06 308 ILE A N 1
ATOM 2450 C CA . ILE A 1 308 ? 17.548 22.346 3.701 1.00 82.06 308 ILE A CA 1
ATOM 2451 C C . ILE A 1 308 ? 17.433 21.046 4.502 1.00 82.06 308 ILE A C 1
ATOM 2453 O O . ILE A 1 308 ? 16.354 20.724 4.997 1.00 82.06 308 ILE A O 1
ATOM 2457 N N . ILE A 1 309 ? 18.539 20.316 4.672 1.00 81.00 309 ILE A N 1
ATOM 2458 C CA . ILE A 1 309 ? 18.568 19.089 5.479 1.00 81.00 309 ILE A CA 1
ATOM 2459 C C . ILE A 1 309 ? 18.245 19.408 6.941 1.00 81.00 309 ILE A C 1
ATOM 2461 O O . ILE A 1 309 ? 17.391 18.750 7.534 1.00 81.00 309 ILE A O 1
ATOM 2465 N N . LEU A 1 310 ? 18.871 20.442 7.515 1.00 81.31 310 LEU A N 1
ATOM 2466 C CA . LEU A 1 310 ? 18.589 20.879 8.881 1.00 81.31 310 LEU A CA 1
ATOM 2467 C C . LEU A 1 310 ? 17.121 21.297 9.041 1.00 81.31 310 LEU A C 1
ATOM 2469 O O . LEU A 1 310 ? 16.461 20.851 9.978 1.00 81.31 310 LEU A O 1
ATOM 2473 N N . THR A 1 311 ? 16.589 22.094 8.111 1.00 81.50 311 THR A N 1
ATOM 2474 C CA . THR A 1 311 ? 15.175 22.486 8.096 1.00 81.50 311 THR A CA 1
ATOM 2475 C C . THR A 1 311 ? 14.268 21.259 8.049 1.00 81.50 311 THR A C 1
ATOM 2477 O O . THR A 1 311 ? 13.319 21.178 8.825 1.00 81.50 311 THR A O 1
ATOM 2480 N N . PHE A 1 312 ? 14.578 20.267 7.212 1.00 81.00 312 PHE A N 1
ATOM 2481 C CA . PHE A 1 312 ? 13.808 19.028 7.131 1.00 81.00 312 PHE A CA 1
ATOM 2482 C C . PHE A 1 312 ? 13.850 18.232 8.443 1.00 81.00 312 PHE A C 1
ATOM 2484 O O . PHE A 1 312 ? 12.810 17.775 8.911 1.00 81.00 312 PHE A O 1
ATOM 2491 N N . CYS A 1 313 ? 15.015 18.126 9.088 1.00 82.88 313 CYS A N 1
ATOM 2492 C CA . CYS A 1 313 ? 15.159 17.482 10.395 1.00 82.88 313 CYS A CA 1
ATOM 2493 C C . CYS A 1 313 ? 14.347 18.195 11.488 1.00 82.88 313 CYS A C 1
ATOM 2495 O O . CYS A 1 313 ? 13.663 17.539 12.273 1.00 82.88 313 CYS A O 1
ATOM 2497 N N . VAL A 1 314 ? 14.375 19.531 11.526 1.00 84.56 314 VAL A N 1
ATOM 2498 C CA . VAL A 1 314 ? 13.589 20.326 12.486 1.00 84.56 314 VAL A CA 1
ATOM 2499 C C . VAL A 1 314 ? 12.091 20.143 12.242 1.00 84.56 314 VAL A C 1
ATOM 2501 O O . VAL A 1 314 ? 11.348 19.862 13.184 1.00 84.56 314 VAL A O 1
ATOM 2504 N N . LEU A 1 315 ? 11.646 20.230 10.985 1.00 82.25 315 LEU A N 1
ATOM 2505 C CA . LEU A 1 315 ? 10.251 19.988 10.609 1.00 82.25 315 LEU A CA 1
ATOM 2506 C C . LEU A 1 315 ? 9.815 18.558 10.944 1.00 82.25 315 LEU A C 1
ATOM 2508 O O . LEU A 1 315 ? 8.700 18.364 11.419 1.00 82.25 315 LEU A O 1
ATOM 2512 N N . MET A 1 316 ? 10.696 17.571 10.768 1.00 80.50 316 MET A N 1
ATOM 2513 C CA . MET A 1 316 ? 10.453 16.183 11.155 1.00 80.50 316 MET A CA 1
ATOM 2514 C C . MET A 1 316 ? 10.252 16.046 12.664 1.00 80.50 316 MET A C 1
ATOM 2516 O O . MET A 1 316 ? 9.263 15.456 13.089 1.00 80.50 316 MET A O 1
ATOM 2520 N N . ILE A 1 317 ? 11.151 16.594 13.484 1.00 86.00 317 ILE A N 1
ATOM 2521 C CA . ILE A 1 317 ? 11.032 16.532 14.950 1.00 86.00 317 ILE A CA 1
ATOM 2522 C C . ILE A 1 317 ? 9.745 17.226 15.406 1.00 86.00 317 ILE A C 1
ATOM 2524 O O . ILE A 1 317 ? 9.000 16.689 16.230 1.00 86.00 317 ILE A O 1
ATOM 2528 N N . PHE A 1 318 ? 9.448 18.396 14.838 1.00 85.56 318 PHE A N 1
ATOM 2529 C CA . PHE A 1 318 ? 8.226 19.138 15.123 1.00 85.56 318 PHE A CA 1
ATOM 2530 C C . PHE A 1 318 ? 6.970 18.339 14.748 1.00 85.56 318 PHE A C 1
ATOM 2532 O O . PHE A 1 318 ? 6.067 18.177 15.572 1.00 85.56 318 PHE A O 1
ATOM 2539 N N . PHE A 1 319 ? 6.934 17.769 13.543 1.00 83.12 319 PHE A N 1
ATOM 2540 C CA . PHE A 1 319 ? 5.833 16.934 13.074 1.00 83.12 319 PHE A CA 1
ATOM 2541 C C . PHE A 1 319 ? 5.645 15.695 13.955 1.00 83.12 319 PHE A C 1
ATOM 2543 O O . PHE A 1 319 ? 4.530 15.429 14.401 1.00 83.12 319 PHE A O 1
ATOM 2550 N N . LEU A 1 320 ? 6.723 14.975 14.280 1.00 84.00 320 LEU A N 1
ATOM 2551 C CA . LEU A 1 320 ? 6.684 13.808 15.165 1.00 84.00 320 LEU A CA 1
ATOM 2552 C C . LEU A 1 320 ? 6.194 14.172 16.573 1.00 84.00 320 LEU A C 1
ATOM 2554 O O . LEU A 1 320 ? 5.439 13.403 17.168 1.00 84.00 320 LEU A O 1
ATOM 2558 N N . SER A 1 321 ? 6.549 15.349 17.093 1.00 83.62 321 SER A N 1
ATOM 2559 C CA . SER A 1 321 ? 6.043 15.855 18.376 1.00 83.62 321 SER A CA 1
ATOM 2560 C C . SER A 1 321 ? 4.529 16.099 18.341 1.00 83.62 321 SER A C 1
ATOM 2562 O O . SER A 1 321 ? 3.803 15.647 19.234 1.00 83.62 321 SER A O 1
ATOM 2564 N N . ILE A 1 322 ? 4.018 16.738 17.281 1.00 83.06 322 ILE A N 1
ATOM 2565 C CA . ILE A 1 322 ? 2.571 16.932 17.092 1.00 83.06 322 ILE A CA 1
ATOM 2566 C C . ILE A 1 322 ? 1.871 15.581 16.942 1.00 83.06 322 ILE A C 1
ATOM 2568 O O . ILE A 1 322 ? 0.895 15.319 17.645 1.00 83.06 322 ILE A O 1
ATOM 2572 N N . MET A 1 323 ? 2.381 14.703 16.077 1.00 80.50 323 MET A N 1
ATOM 2573 C CA . MET A 1 323 ? 1.801 13.379 15.850 1.00 80.50 323 MET A CA 1
ATOM 2574 C C . MET A 1 323 ? 1.806 12.530 17.118 1.00 80.50 323 MET A C 1
ATOM 2576 O O . MET A 1 323 ? 0.835 11.825 17.366 1.00 80.50 323 MET A O 1
ATOM 2580 N N . SER A 1 324 ? 2.827 12.648 17.968 1.00 81.69 324 SER A N 1
ATOM 2581 C CA . SER A 1 324 ? 2.864 11.972 19.269 1.00 81.69 324 SER A CA 1
ATOM 2582 C C . SER A 1 324 ? 1.731 12.451 20.177 1.00 81.69 324 SER A C 1
ATOM 2584 O O . SER A 1 324 ? 1.030 11.634 20.770 1.00 81.69 324 SER A O 1
ATOM 2586 N N . LYS A 1 325 ? 1.481 13.767 20.252 1.00 83.94 325 LYS A N 1
ATOM 2587 C CA . LYS A 1 325 ? 0.351 14.319 21.024 1.00 83.94 325 LYS A CA 1
ATOM 2588 C C . LYS A 1 325 ? -0.997 13.846 20.479 1.00 83.94 325 LYS A C 1
ATOM 2590 O O . LYS A 1 325 ? -1.847 13.413 21.256 1.00 83.94 325 LYS A O 1
ATOM 2595 N N . VAL A 1 326 ? -1.175 13.889 19.157 1.00 79.44 326 VAL A N 1
ATOM 2596 C CA . VAL A 1 326 ? -2.379 13.389 18.476 1.00 79.44 326 VAL A CA 1
ATOM 2597 C C . VAL A 1 326 ? -2.571 11.902 18.778 1.00 79.44 326 VAL A C 1
ATOM 2599 O O . VAL A 1 326 ? -3.640 11.491 19.221 1.00 79.44 326 VAL A O 1
ATOM 2602 N N . TYR A 1 327 ? -1.518 11.102 18.645 1.00 81.75 327 TYR A N 1
ATOM 2603 C CA . TYR A 1 327 ? -1.523 9.682 18.973 1.00 81.75 327 TYR A CA 1
ATOM 2604 C C . TYR A 1 327 ? -1.959 9.426 20.422 1.00 81.75 327 TYR A C 1
ATOM 2606 O O . TYR A 1 327 ? -2.886 8.648 20.648 1.00 81.75 327 TYR A O 1
ATOM 2614 N N . PHE A 1 328 ? -1.375 10.118 21.408 1.00 84.12 328 PHE A N 1
ATOM 2615 C CA . PHE A 1 328 ? -1.768 9.959 22.813 1.00 84.12 328 PHE A CA 1
ATOM 2616 C C . PHE A 1 328 ? -3.215 10.385 23.080 1.00 84.12 328 PHE A C 1
ATOM 2618 O O . PHE A 1 328 ? -3.892 9.759 23.900 1.00 84.12 328 PHE A O 1
ATOM 2625 N N . TYR A 1 329 ? -3.714 11.406 22.381 1.00 85.25 329 TYR A N 1
ATOM 2626 C CA . TYR A 1 329 ? -5.121 11.792 22.443 1.00 85.25 329 TYR A CA 1
ATOM 2627 C C . TYR A 1 329 ? -6.038 10.666 21.937 1.00 85.25 329 TYR A C 1
ATOM 2629 O O . TYR A 1 329 ? -6.974 10.269 22.637 1.00 85.25 329 TYR A O 1
ATOM 2637 N N . PHE A 1 330 ? -5.747 10.095 20.764 1.00 82.88 330 PHE A N 1
ATOM 2638 C CA . PHE A 1 330 ? -6.542 9.006 20.186 1.00 82.88 330 PHE A CA 1
ATOM 2639 C C . PHE A 1 330 ? -6.451 7.712 21.005 1.00 82.88 330 PHE A C 1
ATOM 2641 O O . PHE A 1 330 ? -7.469 7.062 21.239 1.00 82.88 330 PHE A O 1
ATOM 2648 N N . LEU A 1 331 ? -5.271 7.387 21.539 1.00 81.25 331 LEU A N 1
ATOM 2649 C CA . LEU A 1 331 ? -5.061 6.229 22.413 1.00 81.25 331 LEU A CA 1
ATOM 2650 C C . LEU A 1 331 ? -5.922 6.283 23.688 1.00 81.25 331 LEU A C 1
ATOM 2652 O O . LEU A 1 331 ? -6.309 5.243 24.231 1.00 81.25 331 LEU A O 1
ATOM 2656 N N . ARG A 1 332 ? -6.226 7.492 24.176 1.00 84.06 332 ARG A N 1
ATOM 2657 C CA . ARG A 1 332 ? -7.074 7.705 25.356 1.00 84.06 332 ARG A CA 1
ATOM 2658 C C . ARG A 1 332 ? -8.560 7.741 25.012 1.00 84.06 332 ARG A C 1
ATOM 2660 O O . ARG A 1 332 ? -9.340 7.109 25.716 1.00 84.06 332 ARG A O 1
ATOM 2667 N N . ASN A 1 333 ? -8.937 8.435 23.939 1.00 85.00 333 ASN A N 1
ATOM 2668 C CA . ASN A 1 333 ? -10.328 8.845 23.725 1.00 85.00 333 ASN A CA 1
ATOM 2669 C C . ASN A 1 333 ? -11.039 8.148 22.555 1.00 85.00 333 ASN A C 1
ATOM 2671 O O . ASN A 1 333 ? -12.268 8.150 22.511 1.00 85.00 333 ASN A O 1
ATOM 2675 N N . LYS A 1 334 ? -10.294 7.620 21.577 1.00 86.88 334 LYS A N 1
ATOM 2676 C CA . LYS A 1 334 ? -10.803 7.273 20.239 1.00 86.88 334 LYS A CA 1
ATOM 2677 C C . LYS A 1 334 ? -9.989 6.129 19.617 1.00 86.88 334 LYS A C 1
ATOM 2679 O O . LYS A 1 334 ? -9.358 6.286 18.569 1.00 86.88 334 LYS A O 1
ATOM 2684 N N . LEU A 1 335 ? -9.978 4.978 20.295 1.00 85.19 335 LEU A N 1
ATOM 2685 C CA . LEU A 1 335 ? -9.179 3.797 19.927 1.00 85.19 335 LEU A CA 1
ATOM 2686 C C . LEU A 1 335 ? -9.425 3.333 18.488 1.00 85.19 335 LEU A C 1
ATOM 2688 O O . LEU A 1 335 ? -8.540 2.776 17.848 1.00 85.19 335 LEU A O 1
ATOM 2692 N N . GLU A 1 336 ? -10.629 3.563 17.982 1.00 85.81 336 GLU A N 1
ATOM 2693 C CA . GLU A 1 336 ? -11.061 3.134 16.666 1.00 85.81 336 GLU A CA 1
ATOM 2694 C C . GLU A 1 336 ? -10.323 3.817 15.499 1.00 85.81 336 GLU A C 1
ATOM 2696 O O . GLU A 1 336 ? -10.300 3.277 14.395 1.00 85.81 336 GLU A O 1
ATOM 2701 N N . TYR A 1 337 ? -9.652 4.949 15.739 1.00 89.69 337 TYR A N 1
ATOM 2702 C CA . TYR A 1 337 ? -8.852 5.654 14.728 1.00 89.69 337 TYR A CA 1
ATOM 2703 C C . TYR A 1 337 ? -7.355 5.329 14.808 1.00 89.69 337 TYR A C 1
ATOM 2705 O O . TYR A 1 337 ? -6.591 5.838 13.990 1.00 89.69 337 TYR A O 1
ATOM 2713 N N . ILE A 1 338 ? -6.914 4.497 15.762 1.00 92.00 338 ILE A N 1
ATOM 2714 C CA . ILE A 1 338 ? -5.486 4.206 15.975 1.00 92.00 338 ILE A CA 1
ATOM 2715 C C . ILE A 1 338 ? -4.779 3.747 14.692 1.00 92.00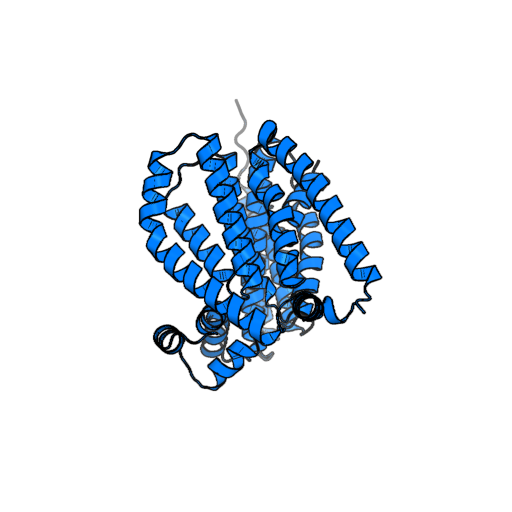 338 ILE A C 1
ATOM 2717 O O . ILE A 1 338 ? -3.751 4.351 14.389 1.00 92.00 338 ILE A O 1
ATOM 2721 N N . PRO A 1 339 ? -5.306 2.785 13.903 1.00 94.88 339 PRO A N 1
ATOM 2722 C CA . PRO A 1 339 ? -4.639 2.354 12.668 1.00 94.88 339 PRO A CA 1
ATOM 2723 C C . PRO A 1 339 ? -4.458 3.491 11.653 1.00 94.88 339 PRO A C 1
ATOM 2725 O O . PRO A 1 339 ? -3.442 3.612 10.982 1.00 94.88 339 PRO A O 1
ATOM 2728 N N . LEU A 1 340 ? -5.419 4.413 11.579 1.00 93.75 340 LEU A N 1
ATOM 2729 C CA . LEU A 1 340 ? -5.302 5.559 10.680 1.00 93.75 340 LEU A CA 1
ATOM 2730 C C . LEU A 1 340 ? -4.229 6.531 11.166 1.00 93.75 340 LEU A C 1
ATOM 2732 O O . LEU A 1 340 ? -3.420 6.992 10.371 1.00 93.75 340 LEU A O 1
ATOM 2736 N N . VAL A 1 341 ? -4.205 6.829 12.465 1.00 92.06 341 VAL A N 1
ATOM 2737 C CA . VAL A 1 341 ? -3.293 7.820 13.051 1.00 92.06 341 VAL A CA 1
ATOM 2738 C C . VAL A 1 341 ? -1.857 7.307 13.100 1.00 92.06 341 VAL A C 1
ATOM 2740 O O . VAL A 1 341 ? -0.938 8.074 12.832 1.00 92.06 341 VAL A O 1
ATOM 2743 N N . ILE A 1 342 ? -1.643 6.028 13.411 1.00 92.94 342 ILE A N 1
ATOM 2744 C CA . ILE A 1 342 ? -0.294 5.470 13.561 1.00 92.94 342 ILE A CA 1
ATOM 2745 C C . ILE A 1 342 ? 0.444 5.319 12.228 1.00 92.94 342 ILE A C 1
ATOM 2747 O O . ILE A 1 342 ? 1.668 5.448 12.188 1.00 92.94 342 ILE A O 1
ATOM 2751 N N . SER A 1 343 ? -0.299 5.193 11.129 1.00 94.06 343 SER A N 1
ATOM 2752 C CA . SER A 1 343 ? 0.283 5.195 9.789 1.00 94.06 343 SER A CA 1
ATOM 2753 C C . SER A 1 343 ? 1.039 6.485 9.452 1.00 94.06 343 SER A C 1
ATOM 2755 O O . SER A 1 343 ? 1.966 6.446 8.649 1.00 94.06 343 SER A O 1
ATOM 2757 N N . PHE A 1 344 ? 0.716 7.617 10.097 1.00 91.69 344 PHE A N 1
ATOM 2758 C CA . PHE A 1 344 ? 1.382 8.903 9.866 1.00 91.69 344 PHE A CA 1
ATOM 2759 C C . PHE A 1 344 ? 2.848 8.876 10.302 1.00 91.69 344 PHE A C 1
ATOM 2761 O O . PHE A 1 344 ? 3.714 9.031 9.441 1.00 91.69 344 PHE A O 1
ATOM 2768 N N . PRO A 1 345 ? 3.175 8.669 11.595 1.00 92.06 345 PRO A N 1
ATOM 2769 C CA . PRO A 1 345 ? 4.564 8.605 12.026 1.00 92.06 345 PRO A CA 1
ATOM 2770 C C . PRO A 1 345 ? 5.318 7.442 11.371 1.00 92.06 345 PRO A C 1
ATOM 2772 O O . PRO A 1 345 ? 6.481 7.619 11.024 1.00 92.06 345 PRO A O 1
ATOM 2775 N N . ILE A 1 346 ? 4.679 6.287 11.137 1.00 93.31 346 ILE A N 1
ATOM 2776 C CA . ILE A 1 346 ? 5.349 5.134 10.514 1.00 93.31 346 ILE A CA 1
ATOM 2777 C C . ILE A 1 346 ? 5.715 5.431 9.058 1.00 93.31 346 ILE A C 1
ATOM 2779 O O . ILE A 1 346 ? 6.864 5.226 8.669 1.00 93.31 346 ILE A O 1
ATOM 2783 N N . ALA A 1 347 ? 4.781 5.947 8.254 1.00 93.56 347 ALA A N 1
ATOM 2784 C CA . ALA A 1 347 ? 5.072 6.325 6.876 1.00 93.56 347 ALA A CA 1
ATOM 2785 C C . ALA A 1 347 ? 6.085 7.475 6.820 1.00 93.56 347 ALA A C 1
ATOM 2787 O O . ALA A 1 347 ? 6.995 7.441 5.998 1.00 93.56 347 ALA A O 1
ATOM 2788 N N . PHE A 1 348 ? 5.994 8.449 7.730 1.00 88.94 348 PHE A N 1
ATOM 2789 C CA . PHE A 1 348 ? 6.945 9.558 7.800 1.00 88.94 348 PHE A CA 1
ATOM 2790 C C . PHE A 1 348 ? 8.375 9.077 8.092 1.00 88.94 348 PHE A C 1
ATOM 2792 O O . PHE A 1 348 ? 9.299 9.450 7.372 1.00 88.94 348 PHE A O 1
ATOM 2799 N N . ILE A 1 349 ? 8.558 8.186 9.076 1.00 87.62 349 ILE A N 1
ATOM 2800 C CA . ILE A 1 349 ? 9.848 7.524 9.346 1.00 87.62 349 ILE A CA 1
ATOM 2801 C C . ILE A 1 349 ? 10.278 6.685 8.136 1.00 87.62 349 ILE A C 1
ATOM 2803 O O . ILE A 1 349 ? 11.438 6.714 7.732 1.00 87.62 349 ILE A O 1
ATOM 2807 N N . GLY A 1 350 ? 9.342 5.977 7.504 1.00 88.31 350 GLY A N 1
ATOM 2808 C CA . GLY A 1 350 ? 9.584 5.259 6.256 1.00 88.31 350 GLY A CA 1
ATOM 2809 C C . GLY A 1 350 ? 10.068 6.168 5.120 1.00 88.31 350 GLY A C 1
ATOM 2810 O O . GLY A 1 350 ? 10.836 5.727 4.267 1.00 88.31 350 GLY A O 1
ATOM 2811 N N . GLY A 1 351 ? 9.688 7.448 5.138 1.00 85.94 351 GLY A N 1
ATOM 2812 C CA . GLY A 1 351 ? 10.145 8.484 4.215 1.00 85.94 351 GLY A CA 1
ATOM 2813 C C . GLY A 1 351 ? 11.660 8.671 4.174 1.00 85.94 351 GLY A C 1
ATOM 2814 O O . GLY A 1 351 ? 12.179 9.102 3.145 1.00 85.94 351 GLY A O 1
ATOM 2815 N N . LEU A 1 352 ? 12.385 8.258 5.221 1.00 81.81 352 LEU A N 1
ATOM 2816 C CA . LEU A 1 352 ? 13.852 8.213 5.227 1.00 81.81 352 LEU A CA 1
ATOM 2817 C C . LEU A 1 352 ? 14.415 7.268 4.149 1.00 81.81 352 LEU A C 1
ATOM 2819 O O . LEU A 1 352 ? 15.530 7.469 3.681 1.00 81.81 352 LEU A O 1
ATOM 2823 N N . PHE A 1 353 ? 13.631 6.277 3.709 1.00 79.31 353 PHE A N 1
ATOM 2824 C CA . PHE A 1 353 ? 13.965 5.369 2.606 1.00 79.31 353 PHE A CA 1
ATOM 2825 C C . PHE A 1 353 ? 13.442 5.849 1.241 1.00 79.31 353 PHE A C 1
ATOM 2827 O O . PHE A 1 353 ? 13.493 5.103 0.262 1.00 79.31 353 PHE A O 1
ATOM 2834 N N . GLY A 1 354 ? 12.890 7.062 1.174 1.00 83.38 354 GLY A N 1
ATOM 2835 C CA . GLY A 1 354 ? 12.409 7.705 -0.044 1.00 83.38 354 GLY A CA 1
ATOM 2836 C C . GLY A 1 354 ? 10.959 8.180 0.046 1.00 83.38 354 GLY A C 1
ATOM 2837 O O . GLY A 1 354 ? 10.121 7.605 0.742 1.00 83.38 354 GLY A O 1
ATOM 2838 N N . ILE A 1 355 ? 10.638 9.214 -0.734 1.00 82.62 355 ILE A N 1
ATOM 2839 C CA . ILE A 1 355 ? 9.316 9.868 -0.753 1.00 82.62 355 ILE A CA 1
ATOM 2840 C C . ILE A 1 355 ? 8.199 8.883 -1.095 1.00 82.62 355 ILE A C 1
ATOM 2842 O O . ILE A 1 355 ? 7.140 8.901 -0.479 1.00 82.62 355 ILE A O 1
ATOM 2846 N N . SER A 1 356 ? 8.466 7.945 -2.000 1.00 85.12 356 SER A N 1
ATOM 2847 C CA . SER A 1 356 ? 7.545 6.859 -2.340 1.00 85.12 356 SER A CA 1
ATOM 2848 C C . SER A 1 356 ? 7.086 6.052 -1.121 1.00 85.12 356 SER A C 1
ATOM 2850 O O . SER A 1 356 ? 5.956 5.581 -1.067 1.00 85.12 356 SER A O 1
ATOM 2852 N N . THR A 1 357 ? 7.964 5.910 -0.129 1.00 91.38 357 THR A N 1
ATOM 2853 C CA . THR A 1 357 ? 7.675 5.209 1.119 1.00 91.38 357 THR A CA 1
ATOM 2854 C C . THR A 1 357 ? 6.844 6.083 2.056 1.00 91.38 357 THR A C 1
ATOM 2856 O O . THR A 1 357 ? 5.897 5.586 2.658 1.00 91.38 357 THR A O 1
ATOM 2859 N N . ALA A 1 358 ? 7.124 7.391 2.121 1.00 89.69 358 ALA A N 1
ATOM 2860 C CA . ALA A 1 358 ? 6.294 8.346 2.862 1.00 89.69 358 ALA A CA 1
ATOM 2861 C C . ALA A 1 358 ? 4.853 8.395 2.340 1.00 89.69 358 ALA A C 1
ATOM 2863 O O . ALA A 1 358 ? 3.908 8.511 3.117 1.00 89.69 358 ALA A O 1
ATOM 2864 N N . LEU A 1 359 ? 4.669 8.231 1.027 1.00 91.25 359 LEU A N 1
ATOM 2865 C CA . LEU A 1 359 ? 3.350 8.203 0.397 1.00 91.25 359 LEU A CA 1
ATOM 2866 C C . LEU A 1 359 ? 2.493 6.997 0.805 1.00 91.25 359 LEU A C 1
ATOM 2868 O O . LEU A 1 359 ? 1.296 7.002 0.540 1.00 91.25 359 LEU A O 1
ATOM 2872 N N . MET A 1 360 ? 3.030 6.003 1.519 1.00 94.62 360 MET A N 1
ATOM 2873 C CA . MET A 1 360 ? 2.224 4.927 2.120 1.00 94.62 360 MET A CA 1
ATOM 2874 C C . MET A 1 360 ? 1.161 5.440 3.107 1.00 94.62 360 MET A C 1
ATOM 2876 O O . MET A 1 360 ? 0.236 4.708 3.446 1.00 94.62 360 MET A O 1
ATOM 2880 N N . ILE A 1 361 ? 1.254 6.705 3.526 1.00 93.06 361 ILE A N 1
ATOM 2881 C CA . ILE A 1 361 ? 0.244 7.427 4.309 1.00 93.06 361 ILE A CA 1
ATOM 2882 C C . ILE A 1 361 ? -1.046 7.739 3.526 1.00 93.06 361 ILE A C 1
ATOM 2884 O O . ILE A 1 361 ? -2.085 8.024 4.122 1.00 93.06 361 ILE A O 1
ATOM 2888 N N . VAL A 1 362 ? -0.998 7.712 2.188 1.00 91.06 362 VAL A N 1
ATOM 2889 C CA . VAL A 1 362 ? -2.078 8.183 1.306 1.00 91.06 362 VAL A CA 1
ATOM 2890 C C . VAL A 1 362 ? -3.411 7.463 1.555 1.00 91.06 362 VAL A C 1
ATOM 2892 O O . VAL A 1 362 ? -4.408 8.166 1.733 1.00 91.06 362 VAL A O 1
ATOM 2895 N N . PRO A 1 363 ? -3.483 6.118 1.656 1.00 93.19 363 PRO A N 1
ATOM 2896 C CA . PRO A 1 363 ? -4.729 5.433 2.008 1.00 93.19 363 PRO A CA 1
ATOM 2897 C C . PRO A 1 363 ? -5.381 5.967 3.294 1.00 93.19 363 PRO A C 1
ATOM 2899 O O . PRO A 1 363 ? -6.588 6.209 3.315 1.00 93.19 363 PRO A O 1
ATOM 2902 N N . SER A 1 364 ? -4.592 6.234 4.339 1.00 93.19 364 SER A N 1
ATOM 2903 C CA . SER A 1 364 ? -5.085 6.799 5.602 1.00 93.19 364 SER A CA 1
ATOM 2904 C C . SER A 1 364 ? -5.546 8.247 5.460 1.00 93.19 364 SER A C 1
ATOM 2906 O O . SER A 1 364 ? -6.592 8.609 6.001 1.00 93.19 364 SER A O 1
ATOM 2908 N N . LEU A 1 365 ? -4.808 9.074 4.707 1.00 88.50 365 LEU A N 1
ATOM 2909 C CA . LEU A 1 365 ? -5.197 10.460 4.420 1.00 88.50 365 LEU A CA 1
ATOM 2910 C C . LEU A 1 365 ? -6.542 10.534 3.702 1.00 88.50 365 LEU A C 1
ATOM 2912 O O . LEU A 1 365 ? -7.359 11.385 4.040 1.00 88.50 365 LEU A O 1
ATOM 2916 N N . ILE A 1 366 ? -6.798 9.636 2.749 1.00 85.44 366 ILE A N 1
ATOM 2917 C CA . ILE A 1 366 ? -8.075 9.603 2.028 1.00 85.44 366 ILE A CA 1
ATOM 2918 C C . ILE A 1 366 ? -9.206 9.250 2.988 1.00 85.44 366 ILE A C 1
ATOM 2920 O O . ILE A 1 366 ? -10.225 9.937 3.005 1.00 85.44 366 ILE A O 1
ATOM 2924 N N . VAL A 1 367 ? -9.024 8.224 3.824 1.00 87.88 367 VAL A N 1
ATOM 2925 C CA . VAL A 1 367 ? -10.020 7.862 4.841 1.00 87.88 367 VAL A CA 1
ATOM 2926 C C . VAL A 1 367 ? -10.313 9.057 5.752 1.00 87.88 367 VAL A C 1
ATOM 2928 O O . VAL A 1 367 ? -11.474 9.423 5.922 1.00 87.88 367 VAL A O 1
ATOM 2931 N N . ILE A 1 368 ? -9.281 9.699 6.307 1.00 85.44 368 ILE A N 1
ATOM 2932 C CA . ILE A 1 368 ? -9.439 10.848 7.210 1.00 85.44 368 ILE A CA 1
ATOM 2933 C C . ILE A 1 368 ? -10.094 12.029 6.493 1.00 85.44 368 ILE A C 1
ATOM 2935 O O . ILE A 1 368 ? -11.036 12.607 7.027 1.00 85.44 368 ILE A O 1
ATOM 2939 N N . GLY A 1 369 ? -9.667 12.356 5.274 1.00 78.62 369 GLY A N 1
ATOM 2940 C CA . GLY A 1 369 ? -10.266 13.419 4.470 1.00 78.62 369 GLY A CA 1
ATOM 2941 C C . GLY A 1 369 ? -11.757 13.179 4.221 1.00 78.62 369 GLY A C 1
ATOM 2942 O O . GLY A 1 369 ? -12.574 14.072 4.434 1.00 78.62 369 GLY A O 1
ATOM 2943 N N . LEU A 1 370 ? -12.147 11.950 3.871 1.00 77.12 370 LEU A N 1
ATOM 2944 C CA . LEU A 1 370 ? -13.555 11.578 3.682 1.00 77.12 370 LEU A CA 1
ATOM 2945 C C . LEU A 1 370 ? -14.371 11.606 4.982 1.00 77.12 370 LEU A C 1
ATOM 2947 O O . LEU A 1 370 ? -15.589 11.840 4.955 1.00 77.12 370 LEU A O 1
ATOM 2951 N N . LEU A 1 371 ? -13.726 11.363 6.123 1.00 78.62 371 LEU A N 1
ATOM 2952 C CA . LEU A 1 371 ? -14.344 11.494 7.439 1.00 78.62 371 LEU A CA 1
ATOM 2953 C C . LEU A 1 371 ? -14.551 12.963 7.812 1.00 78.62 371 LEU A C 1
ATOM 2955 O O . LEU A 1 371 ? -15.673 13.301 8.172 1.00 78.62 371 LEU A O 1
ATOM 2959 N N . VAL A 1 372 ? -13.530 13.815 7.663 1.00 74.38 372 VAL A N 1
ATOM 2960 C CA . VAL A 1 372 ? -13.571 15.249 8.005 1.00 74.38 372 VAL A CA 1
ATOM 2961 C C . VAL A 1 372 ? -14.555 16.006 7.128 1.00 74.38 372 VAL A C 1
ATOM 2963 O O . VAL A 1 372 ? -15.411 16.697 7.653 1.00 74.38 372 VAL A O 1
ATOM 2966 N N . VAL A 1 373 ? -14.488 15.842 5.804 1.00 62.88 373 VAL A N 1
ATOM 2967 C CA . VAL A 1 373 ? -15.358 16.585 4.876 1.00 62.88 373 VAL A CA 1
ATOM 2968 C C . VAL A 1 373 ? -16.826 16.163 5.019 1.00 62.88 373 VAL A C 1
ATOM 2970 O O . VAL A 1 373 ? -17.727 16.887 4.609 1.00 62.88 373 VAL A O 1
ATOM 2973 N N . GLY A 1 374 ? -17.088 14.953 5.524 1.00 54.34 374 GLY A N 1
ATOM 2974 C CA . GLY A 1 374 ? -18.448 14.461 5.752 1.00 54.34 374 GLY A CA 1
ATOM 2975 C C . GLY A 1 374 ? -19.004 14.688 7.155 1.00 54.34 374 GLY A C 1
ATOM 2976 O O . GLY A 1 374 ? -20.101 14.198 7.400 1.00 54.34 374 GLY A O 1
ATOM 2977 N N . ILE A 1 375 ? -18.259 15.336 8.049 1.00 45.00 375 ILE A N 1
ATOM 2978 C CA . ILE A 1 375 ? -18.829 16.070 9.188 1.00 45.00 375 ILE A CA 1
ATOM 2979 C C . ILE A 1 375 ? -19.281 17.420 8.634 1.00 45.00 375 ILE A C 1
ATOM 2981 O O . ILE A 1 375 ? -20.381 17.856 9.028 1.00 45.00 375 ILE A O 1
#

pLDDT: mean 79.75, std 14.84, range [45.0, 97.94]

Sequence (375 aa):
MPSKPVMGNKKIIIYILYILISILIIVFNLVFANIPNGYILLLVLSFMAIALIRVRDKLSFLYGLALLIVLSVVGIIQFEYFPQARVLYEAGLTPWELLVSFHPHSVRYLVSYPAVLITHFFNTDINSSYTYYCIILLSIMMMNVQDVVNLIKKDKGISNALVLRGMVGILPIILLSSLMNGRLVPAFAGMSMILKEMTGLFFLKKKLDTRLLIIVFFGFFITTVSSGTMMVAAGEIVACLVIYMIKFRRQGTLLFFSIIFSPILYVAGKYIIFMTNRNILYFGGGLEGFIKMLNHGFGRLFHYTPLIILTFCVLMIFFLSIMSKVYFYFLRNKLEYIPLVISFPIAFIGGLFGISTALMIVPSLIVIGLLVVGI

Radius of gyration: 23.11 Å; chains: 1; bounding box: 80×45×64 Å

Foldseek 3Di:
DDDDPDPPPLVVVLVVLVVVLVVVLVVQCVVCVPPVCSVVLSVLSVLLSVLVSDDPQCNLLSVLLSVLSVCLVVVVAWFDQDPVLVVCVVVVHDLVNCVVVVPLCSLLNVLQCQLVVQCVVVVDDSRSSSSNVLSVLLSLLLVLLVLLLCLVCVVPPFDDPLSVVLSVLVVVVSVVCSLVSNLLSLLSSLLSLLLSLLLCCQSVVDDDDPVSVVSNVVSLSSLVNDLLSNQLSVQLNVVSVVLSCVVVVVVVVVVVCCVVCVVVCVVVVVSNVVVVVVLCVVQVDDPSSLLSQCCPRPSVVDPDDVVNVVVVVVVLVVVVVVLVVVLVVCSPPPRSCNSLSVSQNSQSVSCSNPPSSVCSNSSSVSSVSSNVVRD

Secondary structure (DSSP, 8-state):
-PPPP--HHHHHHHHHHHHHHHHHHHHHHHHHTTSTTHHHHHHHHHHHHHHHHS-TTTHHHHHHHHHHHHHHHTTSS--PPPHHHHHHHHTT--HHHHHHTT-TTHHHHHHHHHHHHHHHHHT--HHHHHHHHHHHHHHHHHHHHHHHHHHHHTTTT--STHHHHHHHHHHHHHHHHHTTTTTHHHHHHHHHHHHHHHHHHHHS-----HHHHHHHHHHHHHGGGSHHHHHHHHHHHHHHHHHHHHHHT-HHHHHHHHHHHHHHHHHHHHHHHHHHHHHHHHHTSHHHHHHHHHTSGGGGGS---HHHHHHHHHHHHHHHHHHHHHHHHHHHH-GGGHHHHHHHHHHHHHGGG-HHHHGGGHHHHHHHHHHHHT-